Protein AF-A0A7J9J5J1-F1 (afdb_monomer)

Nearest PDB structures (foldseek):
  5h11-assembly1_A  TM=6.895E-01  e=9.753E-04  Danio rerio
  8wqf-assembly1_A  TM=3.394E-01  e=2.611E+00  Homo sapiens
  2cj7-assembly1_A  TM=2.812E-01  e=3.461E+00  Nicotiana tabacum
  2cj5-assembly1_A  TM=3.131E-01  e=4.587E+00  Nicotiana tabacum

Organism: NCBI:txid34283

Solvent-accessible surface area (backbone atoms only — not comparable to full-atom values): 13023 Å² total; per-residue (Å²): 102,70,69,62,58,66,66,35,62,88,76,65,41,64,66,54,59,52,48,52,42,41,59,34,39,44,97,55,71,88,70,61,46,56,69,54,30,44,52,22,47,54,53,50,44,50,53,51,45,56,50,50,48,55,49,46,58,51,37,63,74,73,42,98,60,34,43,67,45,29,23,56,44,51,51,46,44,47,69,48,58,46,41,60,46,46,61,69,72,61,60,80,73,51,84,92,66,54,57,56,69,95,75,41,29,52,53,42,53,56,49,39,49,49,44,52,50,56,54,49,54,52,40,38,54,50,42,54,74,69,52,28,48,90,51,62,51,62,61,53,56,49,58,78,42,43,82,56,59,76,50,36,67,61,50,53,53,50,27,54,51,51,54,49,53,54,50,53,51,50,54,52,53,52,56,53,62,74,65,60,75,82,85,74,92,77,95,78,82,87,75,84,80,74,78,74,75,85,72,81,52,66,66,60,54,51,52,54,51,53,54,50,54,53,50,49,55,50,49,53,63,73,65,61,128

Radius of gyration: 25.16 Å; Cα contacts (8 Å, |Δi|>4): 160; chains: 1; bounding box: 75×27×73 Å

InterPro domains:
  IPR009976 Exocyst complex component Sec10-like [PTHR12100] (1-224)
  IPR048627 Exocyst complex component Sec10-like, alpha-helical bundle [PF07393] (1-223)

Secondary structure (DSSP, 8-state):
-HHHHHT-HHHH-HHHHHHHHHHHH-S-GGG--HHHHHHHHHHHHHHHHHHHHHHHHHHHHH-SSHHHHHHHHHHHIIIIIIHHHHHHHSPPPPSSSPPPGGGTHHHHHHHHHHHHHHHHHHHHHHHHHH--TT--HHHHHHHHHHHHHTTHHHHHHHHHHHHHHHHHHHHHHHHHHHTSPPP------------------HHHHHHHHHHHHHHHHHHHHHH--

Structure (mmCIF, N/CA/C/O backbone):
data_AF-A0A7J9J5J1-F1
#
_entry.id   AF-A0A7J9J5J1-F1
#
loop_
_atom_site.group_PDB
_atom_site.id
_atom_site.type_symbol
_atom_site.label_atom_id
_atom_site.label_alt_id
_atom_site.label_comp_id
_atom_site.label_asym_id
_atom_site.label_entity_id
_atom_site.label_seq_id
_atom_site.pdbx_PDB_ins_code
_atom_site.Cartn_x
_atom_site.Cartn_y
_atom_site.Cartn_z
_atom_site.occupancy
_atom_site.B_iso_or_equiv
_atom_site.auth_seq_id
_atom_site.auth_comp_id
_atom_site.auth_asym_id
_atom_site.auth_atom_id
_atom_site.pdbx_PDB_model_num
ATOM 1 N N . MET A 1 1 ? 23.196 5.213 -18.302 1.00 81.38 1 MET A N 1
ATOM 2 C CA . MET A 1 1 ? 22.207 4.407 -17.552 1.00 81.38 1 MET A CA 1
ATOM 3 C C . MET A 1 1 ? 21.253 5.302 -16.764 1.00 81.38 1 MET A C 1
ATOM 5 O O . MET A 1 1 ? 20.103 5.401 -17.161 1.00 81.38 1 MET A O 1
ATOM 9 N N . GLN A 1 2 ? 21.716 6.064 -15.763 1.00 83.81 2 GLN A N 1
ATOM 10 C CA . GLN A 1 2 ? 20.850 6.966 -14.974 1.00 83.81 2 GLN A CA 1
ATOM 11 C C . GLN A 1 2 ? 20.078 8.007 -15.808 1.00 83.81 2 GLN A C 1
ATOM 13 O O . GLN A 1 2 ? 18.886 8.194 -15.592 1.00 83.81 2 GLN A O 1
ATOM 18 N N . HIS A 1 3 ? 20.710 8.626 -16.814 1.00 89.00 3 HIS A N 1
ATOM 19 C CA . HIS A 1 3 ? 20.032 9.577 -17.713 1.00 89.00 3 HIS A CA 1
ATOM 20 C C . HIS A 1 3 ? 18.858 8.946 -18.488 1.00 89.00 3 HIS A C 1
ATOM 22 O O . HIS A 1 3 ? 17.841 9.591 -18.727 1.00 89.00 3 HIS A O 1
ATOM 28 N N . TYR A 1 4 ? 18.966 7.668 -18.868 1.00 90.62 4 TYR A N 1
ATOM 29 C CA . TYR A 1 4 ? 17.877 6.967 -19.556 1.00 90.62 4 TYR A CA 1
ATOM 30 C C . TYR A 1 4 ? 16.644 6.851 -18.654 1.00 90.62 4 TYR A C 1
ATOM 32 O O . TYR A 1 4 ? 15.548 7.241 -19.052 1.00 90.62 4 TYR A O 1
ATOM 40 N N . VAL A 1 5 ? 16.847 6.388 -17.417 1.00 89.62 5 VAL A N 1
ATOM 41 C CA . VAL A 1 5 ? 15.777 6.261 -16.420 1.00 89.62 5 VAL A CA 1
ATOM 42 C C . VAL A 1 5 ? 15.202 7.636 -16.073 1.00 89.62 5 VAL A C 1
ATOM 44 O O . VAL A 1 5 ? 13.991 7.809 -16.039 1.00 89.62 5 VAL A O 1
ATOM 47 N N . ALA A 1 6 ? 16.057 8.647 -15.902 1.00 86.81 6 ALA A N 1
ATOM 48 C CA . ALA A 1 6 ? 15.632 9.998 -15.545 1.00 86.81 6 ALA A CA 1
ATOM 49 C C . ALA A 1 6 ? 14.768 10.695 -16.597 1.00 86.81 6 ALA A C 1
ATOM 51 O O . ALA A 1 6 ? 14.039 11.613 -16.248 1.00 86.81 6 ALA A O 1
ATOM 52 N N . THR A 1 7 ? 14.842 10.259 -17.855 1.00 89.44 7 THR A N 1
ATOM 53 C CA . THR A 1 7 ? 14.068 10.829 -18.966 1.00 89.44 7 THR A CA 1
ATOM 54 C C . THR A 1 7 ? 12.755 10.096 -19.232 1.00 89.44 7 THR A C 1
ATOM 56 O O . THR A 1 7 ? 12.044 10.459 -20.168 1.00 89.44 7 THR A O 1
ATOM 59 N N . ARG A 1 8 ? 12.416 9.053 -18.458 1.00 90.38 8 ARG A N 1
ATOM 60 C CA . ARG A 1 8 ? 11.156 8.330 -18.669 1.00 90.38 8 ARG A CA 1
ATOM 61 C C . ARG A 1 8 ? 9.965 9.217 -18.271 1.00 90.38 8 ARG A C 1
ATOM 63 O O . ARG A 1 8 ? 9.990 9.786 -17.178 1.00 90.38 8 ARG A O 1
ATOM 70 N N . PRO A 1 9 ? 8.895 9.280 -19.090 1.00 85.31 9 PRO A N 1
ATOM 71 C CA . PRO A 1 9 ? 7.722 10.111 -18.803 1.00 85.31 9 PRO A CA 1
ATOM 72 C C . PRO A 1 9 ? 7.111 9.865 -17.420 1.00 85.31 9 PRO A C 1
ATOM 74 O O . PRO A 1 9 ? 6.732 10.817 -16.749 1.00 85.31 9 PRO A O 1
ATOM 77 N N . MET A 1 10 ? 7.125 8.613 -16.944 1.00 87.00 10 MET A N 1
ATOM 78 C CA . MET A 1 10 ? 6.577 8.216 -15.639 1.00 87.00 10 MET A CA 1
ATOM 79 C C . MET A 1 10 ? 7.225 8.898 -14.416 1.00 87.00 10 MET A C 1
ATOM 81 O O . MET A 1 10 ? 6.694 8.765 -13.319 1.00 87.00 10 MET A O 1
ATOM 85 N N . PHE A 1 11 ? 8.360 9.590 -14.584 1.00 87.25 11 PHE A N 1
ATOM 86 C CA . PHE A 1 11 ? 9.051 10.318 -13.508 1.00 87.25 11 PHE A CA 1
ATOM 87 C C . PHE A 1 11 ? 9.102 11.836 -13.702 1.00 87.25 11 PHE A C 1
ATOM 89 O O . PHE A 1 11 ? 9.486 12.545 -12.776 1.00 87.25 11 PHE A O 1
ATOM 96 N N . ILE A 1 12 ? 8.806 12.335 -14.903 1.00 84.56 12 ILE A N 1
ATOM 97 C CA . ILE A 1 12 ? 8.897 13.770 -15.222 1.00 84.56 12 ILE A CA 1
ATOM 98 C C . ILE A 1 12 ? 7.509 14.397 -15.256 1.00 84.56 12 ILE A C 1
ATOM 100 O O . ILE A 1 12 ? 7.338 15.558 -14.889 1.00 84.56 12 ILE A O 1
ATOM 104 N N . ASP A 1 13 ? 6.527 13.639 -15.729 1.00 85.12 13 ASP A N 1
ATOM 105 C CA . ASP A 1 13 ? 5.203 14.162 -15.983 1.00 85.12 13 ASP A CA 1
ATOM 106 C C . ASP A 1 13 ? 4.380 14.224 -14.690 1.00 85.12 13 ASP A C 1
ATOM 108 O O . ASP A 1 13 ? 3.950 13.211 -14.134 1.00 85.12 13 ASP A O 1
ATOM 112 N N . VAL A 1 14 ? 4.150 15.445 -14.212 1.00 83.19 14 VAL A N 1
ATOM 113 C CA . VAL A 1 14 ? 3.323 15.717 -13.030 1.00 83.19 14 VAL A CA 1
ATOM 114 C C . VAL A 1 14 ? 1.881 15.241 -13.246 1.00 83.19 14 VAL A C 1
ATOM 116 O O . VAL A 1 14 ? 1.207 14.868 -12.283 1.00 83.19 14 VAL A O 1
ATOM 119 N N . GLU A 1 15 ? 1.401 15.190 -14.492 1.00 87.75 15 GLU A N 1
ATOM 120 C CA . GLU A 1 15 ? 0.071 14.671 -14.811 1.00 87.75 15 GLU A CA 1
ATOM 121 C C . GLU A 1 15 ? -0.043 13.174 -14.522 1.00 87.75 15 GLU A C 1
ATOM 123 O O . GLU A 1 15 ? -1.112 12.723 -14.103 1.00 87.75 15 GLU A O 1
ATOM 128 N N . VAL A 1 16 ? 1.051 12.413 -14.645 1.00 87.06 16 VAL A N 1
ATOM 129 C CA . VAL A 1 16 ? 1.088 10.996 -14.252 1.00 87.06 16 VAL A CA 1
ATOM 130 C C . VAL A 1 16 ? 0.871 10.875 -12.747 1.00 87.06 16 VAL A C 1
ATOM 132 O O . VAL A 1 16 ? -0.047 10.181 -12.317 1.00 87.06 16 VAL A O 1
ATOM 135 N N . MET A 1 17 ? 1.618 11.630 -11.936 1.00 86.44 17 MET A N 1
ATOM 136 C CA . MET A 1 17 ? 1.461 11.596 -10.475 1.00 86.44 17 MET A CA 1
ATOM 137 C C . MET A 1 17 ? 0.066 12.071 -10.037 1.00 86.44 17 MET A C 1
ATOM 139 O O . MET A 1 17 ? -0.525 11.534 -9.099 1.00 86.44 17 MET A O 1
ATOM 143 N N . ASN A 1 18 ? -0.503 13.074 -10.709 1.00 88.00 18 ASN A N 1
ATOM 144 C CA . ASN A 1 18 ? -1.869 13.525 -10.437 1.00 88.00 18 ASN A CA 1
ATOM 145 C C . ASN A 1 18 ? -2.913 12.470 -10.825 1.00 88.00 18 ASN A C 1
ATOM 147 O O . ASN A 1 18 ? -3.889 12.279 -10.098 1.00 88.00 18 ASN A O 1
ATOM 151 N N . SER A 1 19 ? -2.690 11.760 -11.931 1.00 90.69 19 SER A N 1
ATOM 152 C CA . SER A 1 19 ? -3.547 10.660 -12.379 1.00 90.69 19 SER A CA 1
ATOM 153 C C . SER A 1 19 ? -3.515 9.491 -11.398 1.00 90.69 19 SER A C 1
ATOM 155 O O . SER A 1 19 ? -4.576 8.964 -11.064 1.00 90.69 19 SER A O 1
ATOM 157 N N . ASP A 1 20 ? -2.339 9.151 -10.864 1.00 92.06 20 ASP A N 1
ATOM 158 C CA . ASP A 1 20 ? -2.175 8.129 -9.825 1.00 92.06 20 ASP A CA 1
ATOM 159 C C . ASP A 1 20 ? -2.993 8.483 -8.578 1.00 92.06 20 ASP A C 1
ATOM 161 O O . ASP A 1 20 ? -3.780 7.677 -8.075 1.00 92.06 20 ASP A O 1
ATOM 165 N N . ASN A 1 21 ? -2.871 9.733 -8.124 1.00 90.56 21 ASN A N 1
ATOM 166 C CA . ASN A 1 21 ? -3.619 10.237 -6.976 1.00 90.56 21 ASN A CA 1
ATOM 167 C C . ASN A 1 21 ? -5.127 10.184 -7.211 1.00 90.56 21 ASN A C 1
ATOM 169 O O . ASN A 1 21 ? -5.861 9.665 -6.374 1.00 90.56 21 ASN A O 1
ATOM 173 N N . LYS A 1 22 ? -5.600 10.658 -8.366 1.00 90.94 22 LYS A N 1
ATOM 174 C CA . LYS A 1 22 ? -7.024 10.611 -8.713 1.00 90.94 22 LYS A CA 1
ATOM 175 C C . LYS A 1 22 ? -7.543 9.175 -8.807 1.00 90.94 22 LYS A C 1
ATOM 177 O O . LYS A 1 22 ? -8.668 8.899 -8.392 1.00 90.94 22 LYS A O 1
ATOM 182 N N . LEU A 1 23 ? -6.734 8.253 -9.324 1.00 92.56 23 LEU A N 1
ATOM 183 C CA . LEU A 1 23 ? -7.103 6.848 -9.457 1.00 92.56 23 LEU A CA 1
ATOM 184 C C . LEU A 1 23 ? -7.306 6.167 -8.096 1.00 92.56 23 LEU A C 1
ATOM 186 O O . LEU A 1 23 ? -8.224 5.360 -7.952 1.00 92.56 23 LEU A O 1
ATOM 190 N N . VAL A 1 24 ? -6.455 6.481 -7.118 1.00 92.31 24 VAL A N 1
ATOM 191 C CA . VAL A 1 24 ? -6.426 5.796 -5.817 1.00 92.31 24 VAL A CA 1
ATOM 192 C C . VAL A 1 24 ? -7.262 6.510 -4.758 1.00 92.31 24 VAL A C 1
ATOM 194 O O . VAL A 1 24 ? -7.988 5.856 -4.010 1.00 92.31 24 VAL A O 1
ATOM 197 N N . LEU A 1 25 ? -7.195 7.840 -4.708 1.00 89.06 25 LEU A N 1
ATOM 198 C CA . LEU A 1 25 ? -7.860 8.668 -3.697 1.00 89.06 25 LEU A CA 1
ATOM 199 C C . LEU A 1 25 ? -9.225 9.196 -4.167 1.00 89.06 25 LEU A C 1
ATOM 201 O O . LEU A 1 25 ? -10.053 9.575 -3.342 1.00 89.06 25 LEU A O 1
ATOM 205 N N . GLY A 1 26 ? -9.491 9.183 -5.478 1.00 84.31 26 GLY A N 1
ATOM 206 C CA . GLY A 1 26 ? -10.692 9.784 -6.062 1.00 84.31 26 GLY A CA 1
ATOM 207 C C . GLY A 1 26 ? -10.654 11.318 -6.075 1.00 84.31 26 GLY A C 1
ATOM 208 O O . GLY A 1 26 ? -9.645 11.938 -5.751 1.00 84.31 26 GLY A O 1
ATOM 209 N N . ASP A 1 27 ? -11.774 11.936 -6.460 1.00 72.19 27 ASP A N 1
ATOM 210 C CA . ASP A 1 27 ? -11.908 13.402 -6.551 1.00 72.19 27 ASP A CA 1
ATOM 211 C C . ASP A 1 27 ? -12.205 14.075 -5.189 1.00 72.19 27 ASP A C 1
ATOM 213 O O . ASP A 1 27 ? -12.097 15.292 -5.064 1.00 72.19 27 ASP A O 1
ATOM 217 N N . GLN A 1 28 ? -12.571 13.299 -4.158 1.00 61.38 28 GLN A N 1
ATOM 218 C CA . GLN A 1 28 ? -12.811 13.775 -2.789 1.00 61.38 28 GLN A CA 1
ATOM 219 C C . GLN A 1 28 ? -12.029 12.905 -1.795 1.00 61.38 28 GLN A C 1
ATOM 221 O O . GLN A 1 28 ? -12.511 11.868 -1.340 1.00 61.38 28 GLN A O 1
ATOM 226 N N . SER A 1 29 ? -10.816 13.338 -1.451 1.00 57.50 29 SER A N 1
ATOM 227 C CA . SER A 1 29 ? -9.865 12.621 -0.586 1.00 57.50 29 SER A CA 1
ATOM 228 C C . SER A 1 29 ? -10.405 12.264 0.810 1.00 57.50 29 SER A C 1
ATOM 230 O O . SER A 1 29 ? -9.916 11.329 1.438 1.00 57.50 29 SER A O 1
ATOM 232 N N . SER A 1 30 ? -11.447 12.944 1.291 1.00 56.34 30 SER A N 1
ATOM 233 C CA . SER A 1 30 ? -11.968 12.792 2.659 1.00 56.34 30 SER A CA 1
ATOM 234 C C . SER A 1 30 ? -12.902 11.591 2.893 1.00 56.34 30 SER A C 1
ATOM 236 O O . SER A 1 30 ? -13.425 11.455 3.997 1.00 56.34 30 SER A O 1
ATOM 238 N N . GLN A 1 31 ? -13.161 10.736 1.893 1.00 60.38 31 GLN A N 1
ATOM 239 C CA . GLN A 1 31 ? -14.154 9.641 1.985 1.00 60.38 31 GLN A CA 1
ATOM 240 C C . GLN A 1 31 ? -13.693 8.311 1.351 1.00 60.38 31 GLN A C 1
ATOM 242 O O . GLN A 1 31 ? -14.498 7.396 1.159 1.00 60.38 31 GLN A O 1
ATOM 247 N N . ALA A 1 32 ? -12.413 8.172 0.994 1.00 74.25 32 ALA A N 1
ATOM 248 C CA . ALA A 1 32 ? -11.934 6.963 0.329 1.00 74.25 32 ALA A CA 1
ATOM 249 C C . ALA A 1 32 ? -11.983 5.750 1.280 1.00 74.25 32 ALA A C 1
ATOM 251 O O . ALA A 1 32 ? -11.246 5.667 2.260 1.00 74.25 32 ALA A O 1
ATOM 252 N N . SER A 1 33 ? -12.875 4.795 0.994 1.00 88.31 33 SER A N 1
ATOM 253 C CA . SER A 1 33 ? -12.955 3.547 1.762 1.00 88.31 33 SER A CA 1
ATOM 254 C C . SER A 1 33 ? -11.737 2.645 1.494 1.00 88.31 33 SER A C 1
ATOM 256 O O . SER A 1 33 ? -11.240 2.632 0.361 1.00 88.31 33 SER A O 1
ATOM 258 N N . PRO A 1 34 ? -11.313 1.803 2.458 1.00 92.50 34 PRO A N 1
ATOM 259 C CA . PRO A 1 34 ? -10.190 0.880 2.260 1.00 92.50 34 PRO A CA 1
ATOM 260 C C . PRO A 1 34 ? -10.349 -0.024 1.027 1.00 92.50 34 PRO A C 1
ATOM 262 O O . PRO A 1 34 ? -9.393 -0.253 0.295 1.00 92.50 34 PRO A O 1
ATOM 265 N N . ASN A 1 35 ? -11.575 -0.472 0.725 1.00 93.31 35 ASN A N 1
ATOM 266 C CA . ASN A 1 35 ? -11.864 -1.298 -0.454 1.00 93.31 35 ASN A CA 1
ATOM 267 C C . ASN A 1 35 ? -11.694 -0.540 -1.779 1.00 93.31 35 ASN A C 1
ATOM 269 O O . ASN A 1 35 ? -11.246 -1.112 -2.775 1.00 93.31 35 ASN A O 1
ATOM 273 N N . TYR A 1 36 ? -12.078 0.740 -1.806 1.00 92.88 36 TYR A N 1
ATOM 274 C CA . TYR A 1 36 ? -11.887 1.591 -2.979 1.00 92.88 36 TYR A CA 1
ATOM 275 C C . TYR A 1 36 ? -10.394 1.796 -3.244 1.00 92.88 36 TYR A C 1
ATOM 277 O O . TYR A 1 36 ? -9.925 1.553 -4.357 1.00 92.88 36 TYR A O 1
ATOM 285 N N . VAL A 1 37 ? -9.644 2.134 -2.195 1.00 95.00 37 VAL A N 1
ATOM 286 C CA . VAL A 1 37 ? -8.191 2.330 -2.251 1.00 95.00 37 VAL A CA 1
ATOM 287 C C . VAL A 1 37 ? -7.475 1.048 -2.652 1.00 95.00 37 VAL A C 1
ATOM 289 O O . VAL A 1 37 ? -6.643 1.088 -3.551 1.00 95.00 37 VAL A O 1
ATOM 292 N N . ALA A 1 38 ? -7.846 -0.104 -2.087 1.00 96.81 38 ALA A N 1
ATOM 293 C CA . ALA A 1 38 ? -7.269 -1.396 -2.456 1.00 96.81 38 ALA A CA 1
ATOM 294 C C . ALA A 1 38 ? -7.402 -1.671 -3.962 1.00 96.81 38 ALA A C 1
ATOM 296 O O . ALA A 1 38 ? -6.451 -2.118 -4.609 1.00 96.81 38 ALA A O 1
ATOM 297 N N . ARG A 1 39 ? -8.571 -1.372 -4.546 1.00 96.69 39 ARG A N 1
ATOM 298 C CA . ARG A 1 39 ? -8.809 -1.512 -5.989 1.00 96.69 39 ARG A CA 1
ATOM 299 C C . ARG A 1 39 ? -7.995 -0.503 -6.799 1.00 96.69 39 ARG A C 1
ATOM 301 O O . ARG A 1 39 ? -7.435 -0.882 -7.827 1.00 96.69 39 ARG A O 1
ATOM 308 N N . GLY A 1 40 ? -7.942 0.749 -6.349 1.00 96.44 40 GLY A N 1
ATOM 309 C CA . GLY A 1 40 ? -7.145 1.805 -6.970 1.00 96.44 40 GLY A CA 1
ATOM 310 C C . GLY A 1 40 ? -5.664 1.434 -7.022 1.00 96.44 40 GLY A C 1
ATOM 311 O O . GLY A 1 40 ? -5.085 1.412 -8.106 1.00 96.44 40 GLY A O 1
ATOM 312 N N . LEU A 1 41 ? -5.087 1.051 -5.878 1.00 97.94 41 LEU A N 1
ATOM 313 C CA . LEU A 1 41 ? -3.701 0.590 -5.756 1.00 97.94 41 LEU A CA 1
ATOM 314 C C . LEU A 1 41 ? -3.436 -0.625 -6.638 1.00 97.94 41 LEU A C 1
ATOM 316 O O . LEU A 1 41 ? -2.481 -0.617 -7.401 1.00 97.94 41 LEU A O 1
ATOM 320 N N . SER A 1 42 ? -4.316 -1.632 -6.620 1.00 98.12 42 SER A N 1
ATOM 321 C CA . SER A 1 42 ? -4.155 -2.821 -7.473 1.00 98.12 42 SER A CA 1
ATOM 322 C C . SER A 1 42 ? -4.093 -2.453 -8.960 1.00 98.12 42 SER A C 1
ATOM 324 O O . SER A 1 42 ? -3.301 -3.013 -9.717 1.00 98.12 42 SER A O 1
ATOM 326 N N . LYS A 1 43 ? -4.924 -1.498 -9.401 1.00 97.88 43 LYS A N 1
ATOM 327 C CA . LYS A 1 43 ? -4.928 -1.036 -10.793 1.00 97.88 43 LYS A CA 1
ATOM 328 C C . LYS A 1 43 ? -3.671 -0.230 -11.127 1.00 97.88 43 LYS A C 1
ATOM 330 O O . LYS A 1 43 ? -3.079 -0.474 -12.176 1.00 97.88 43 LYS A O 1
ATOM 335 N N . LEU A 1 44 ? -3.266 0.685 -10.249 1.00 97.12 44 LEU A N 1
ATOM 336 C CA . LEU A 1 44 ? -2.055 1.482 -10.422 1.00 97.12 44 LEU A CA 1
ATOM 337 C C . LEU A 1 44 ? -0.803 0.602 -10.461 1.00 97.12 44 LEU A C 1
ATOM 339 O O . LEU A 1 44 ? 0.016 0.720 -11.363 1.00 97.12 44 LEU A O 1
ATOM 343 N N . TYR A 1 45 ? -0.660 -0.307 -9.503 1.00 98.31 45 TYR A N 1
ATOM 344 C CA . TYR A 1 45 ? 0.504 -1.180 -9.394 1.00 98.31 45 TYR A CA 1
ATOM 345 C C . TYR A 1 45 ? 0.608 -2.128 -10.581 1.00 98.31 45 TYR A C 1
ATOM 347 O O . TYR A 1 45 ? 1.696 -2.309 -11.118 1.00 98.31 45 TYR A O 1
ATOM 355 N N . LYS A 1 46 ? -0.523 -2.615 -11.101 1.00 98.00 46 LYS A N 1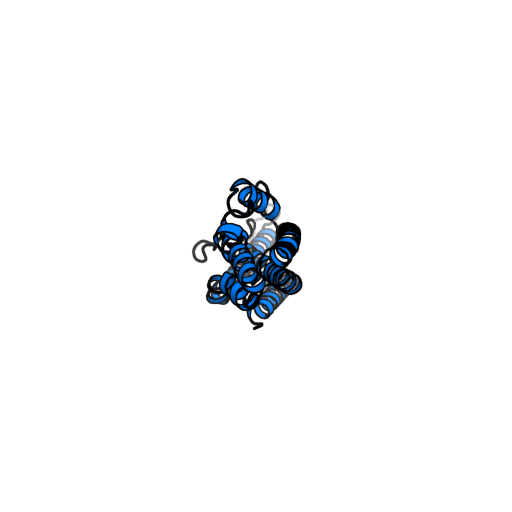
ATOM 356 C CA . LYS A 1 46 ? -0.538 -3.332 -12.377 1.00 98.00 46 LYS A CA 1
ATOM 357 C C . LYS A 1 46 ? -0.025 -2.472 -13.538 1.00 98.00 46 LYS A C 1
ATOM 359 O O . LYS A 1 46 ? 0.780 -2.950 -14.332 1.00 98.00 46 LYS A O 1
ATOM 364 N N . GLU A 1 47 ? -0.463 -1.218 -13.642 1.00 96.94 47 GLU A N 1
ATOM 365 C CA . GLU A 1 47 ? 0.007 -0.292 -14.682 1.00 96.94 47 GLU A CA 1
ATOM 366 C C . GLU A 1 47 ? 1.513 -0.005 -14.561 1.00 96.94 47 GLU A C 1
ATOM 368 O O . GLU A 1 47 ? 2.230 -0.015 -15.566 1.00 96.94 47 GLU A O 1
ATOM 373 N N . ILE A 1 48 ? 2.005 0.202 -13.336 1.00 96.62 48 ILE A N 1
ATOM 374 C CA . ILE A 1 48 ? 3.432 0.349 -13.038 1.00 96.62 48 ILE A CA 1
ATOM 375 C C . ILE A 1 48 ? 4.188 -0.888 -13.524 1.00 96.62 48 ILE A C 1
ATOM 377 O O . ILE A 1 48 ? 5.106 -0.753 -14.332 1.00 96.62 48 ILE A O 1
ATOM 381 N N . THR A 1 49 ? 3.775 -2.086 -13.108 1.00 98.00 49 THR A N 1
ATOM 382 C CA . 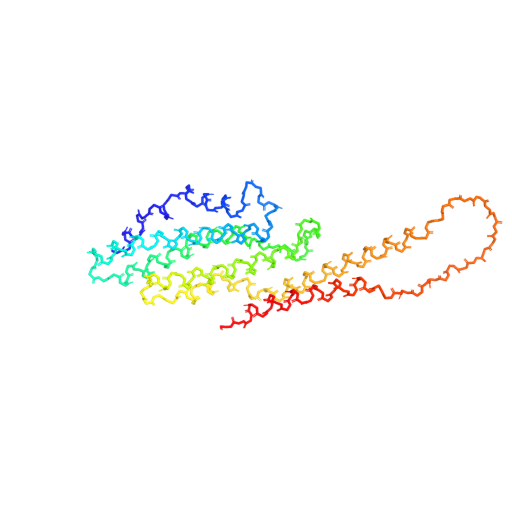THR A 1 49 ? 4.405 -3.353 -13.504 1.00 98.00 49 THR A CA 1
ATOM 383 C C . THR A 1 49 ? 4.405 -3.540 -15.022 1.00 98.00 49 THR A C 1
ATOM 385 O O . THR A 1 49 ? 5.424 -3.915 -15.602 1.00 98.00 49 THR A O 1
ATOM 388 N N . ASP A 1 50 ? 3.294 -3.242 -15.699 1.00 97.44 50 ASP A N 1
ATOM 389 C CA . ASP A 1 50 ? 3.196 -3.336 -17.159 1.00 97.44 50 ASP A CA 1
ATOM 390 C C . ASP A 1 50 ? 4.134 -2.344 -17.861 1.00 97.44 50 ASP A C 1
ATOM 392 O O . ASP A 1 50 ? 4.725 -2.663 -18.897 1.00 97.44 50 ASP A O 1
ATOM 396 N N . THR A 1 51 ? 4.306 -1.152 -17.292 1.00 95.88 51 THR A N 1
ATOM 397 C CA . THR A 1 51 ? 5.229 -0.137 -17.806 1.00 95.88 51 THR A CA 1
ATOM 398 C C . THR A 1 51 ? 6.683 -0.561 -17.595 1.00 95.88 51 THR A C 1
ATOM 400 O O . THR A 1 51 ? 7.465 -0.542 -18.546 1.00 95.88 51 THR A O 1
ATOM 403 N N . VAL A 1 52 ? 7.036 -1.035 -16.396 1.00 96.94 52 VAL A N 1
ATOM 404 C CA . VAL A 1 52 ? 8.374 -1.567 -16.090 1.00 96.94 52 VAL A CA 1
ATOM 405 C C . VAL A 1 52 ? 8.705 -2.752 -16.995 1.00 96.94 52 VAL A C 1
ATOM 407 O O . VAL A 1 52 ? 9.817 -2.826 -17.502 1.00 96.94 52 VAL A O 1
ATOM 410 N N . ARG A 1 53 ? 7.744 -3.632 -17.301 1.00 97.50 53 ARG A N 1
ATOM 411 C CA . ARG A 1 53 ? 7.949 -4.758 -18.229 1.00 97.50 53 ARG A CA 1
ATOM 412 C C . ARG A 1 53 ? 8.294 -4.302 -19.652 1.00 97.50 53 ARG A C 1
ATOM 414 O O . ARG A 1 53 ? 9.145 -4.908 -20.301 1.00 97.50 53 ARG A O 1
ATOM 421 N N . LYS A 1 54 ? 7.657 -3.236 -20.150 1.00 96.19 54 LYS A N 1
ATOM 422 C CA . LYS A 1 54 ? 7.981 -2.651 -21.467 1.00 96.19 54 LYS A CA 1
ATOM 423 C C . LYS A 1 54 ? 9.378 -2.029 -21.477 1.00 96.19 54 LYS A C 1
ATOM 425 O O . LYS A 1 54 ? 10.134 -2.222 -22.430 1.00 96.19 54 LYS A O 1
ATOM 430 N N . GLU A 1 55 ? 9.727 -1.314 -20.411 1.00 96.12 55 GLU A N 1
ATOM 431 C CA . GLU A 1 55 ? 11.064 -0.743 -20.240 1.00 96.12 55 GLU A CA 1
ATOM 432 C C . GLU A 1 55 ? 12.126 -1.840 -20.125 1.00 96.12 55 GLU A C 1
ATOM 434 O O . GLU A 1 55 ? 13.156 -1.746 -20.784 1.00 96.12 55 GLU A O 1
ATOM 439 N N . ALA A 1 56 ? 11.846 -2.927 -19.402 1.00 96.00 56 ALA A N 1
ATOM 440 C CA . ALA A 1 56 ? 12.735 -4.077 -19.270 1.00 96.00 56 ALA A CA 1
ATOM 441 C C . ALA A 1 56 ? 13.089 -4.683 -20.633 1.00 96.00 56 ALA A C 1
ATOM 443 O O . ALA A 1 56 ? 14.263 -4.901 -20.918 1.00 96.00 56 ALA A O 1
ATOM 444 N N . ALA A 1 57 ? 12.107 -4.876 -21.522 1.00 95.44 57 ALA A N 1
ATOM 445 C CA . ALA A 1 57 ? 12.364 -5.376 -22.875 1.00 95.44 57 ALA A CA 1
ATOM 446 C C . ALA A 1 57 ? 13.332 -4.471 -23.661 1.00 95.44 57 ALA A C 1
ATOM 448 O O . ALA A 1 57 ? 14.225 -4.961 -24.352 1.00 95.44 57 ALA A O 1
ATOM 449 N N . THR A 1 58 ? 13.193 -3.150 -23.516 1.00 95.38 58 THR A N 1
ATOM 450 C CA . THR A 1 58 ? 14.095 -2.173 -24.146 1.00 95.38 58 THR A CA 1
ATOM 451 C C . THR A 1 58 ? 15.477 -2.201 -23.499 1.00 95.38 58 THR A C 1
ATOM 453 O O . THR A 1 58 ? 16.493 -2.208 -24.193 1.00 95.38 58 THR A O 1
ATOM 456 N N . ILE A 1 59 ? 15.529 -2.258 -22.169 1.00 96.25 59 ILE A N 1
ATOM 457 C CA . ILE A 1 59 ? 16.771 -2.261 -21.400 1.00 96.25 59 ILE A CA 1
ATOM 458 C C . ILE A 1 59 ? 17.623 -3.481 -21.758 1.00 96.25 59 ILE A C 1
ATOM 460 O O . ILE A 1 59 ? 18.802 -3.330 -22.077 1.00 96.25 59 ILE A O 1
ATOM 464 N N . MET A 1 60 ? 17.008 -4.664 -21.790 1.00 94.56 60 MET A N 1
ATOM 465 C CA . MET A 1 60 ? 17.661 -5.924 -22.154 1.00 94.56 60 MET A CA 1
ATOM 466 C C . MET A 1 60 ? 18.218 -5.916 -23.582 1.00 94.56 60 MET A C 1
ATOM 468 O O . MET A 1 60 ? 19.228 -6.559 -23.846 1.00 94.56 60 MET A O 1
ATOM 472 N N . ALA A 1 61 ? 17.571 -5.199 -24.505 1.00 96.25 61 ALA A N 1
ATOM 473 C CA . ALA A 1 61 ? 17.991 -5.142 -25.902 1.00 96.25 61 ALA A CA 1
ATOM 474 C C . ALA A 1 61 ? 19.100 -4.109 -26.173 1.00 96.25 61 ALA A C 1
ATOM 476 O O . ALA A 1 61 ? 19.849 -4.259 -27.137 1.00 96.25 61 ALA A O 1
ATOM 477 N N . VAL A 1 62 ? 19.182 -3.042 -25.370 1.00 96.00 62 VAL A N 1
ATOM 478 C CA . VAL A 1 62 ? 19.980 -1.846 -25.702 1.00 96.00 62 VAL A CA 1
ATOM 479 C C . VAL A 1 62 ? 21.186 -1.651 -24.781 1.00 96.00 62 VAL A C 1
ATOM 481 O O . VAL A 1 62 ? 22.156 -1.007 -25.184 1.00 96.00 62 VAL A O 1
ATOM 484 N N . PHE A 1 63 ? 21.167 -2.186 -23.558 1.00 95.94 63 PHE A N 1
ATOM 485 C CA . PHE A 1 63 ? 22.232 -1.945 -22.582 1.00 95.94 63 PHE A CA 1
ATOM 486 C C . PHE A 1 63 ? 23.147 -3.162 -22.392 1.00 95.94 63 PHE A C 1
ATOM 488 O O . PHE A 1 63 ? 22.661 -4.285 -22.300 1.00 95.94 63 PHE A O 1
ATOM 495 N N . PRO A 1 64 ? 24.471 -2.950 -22.256 1.00 94.50 64 PRO A N 1
ATOM 496 C CA . PRO A 1 64 ? 25.427 -4.029 -21.994 1.00 94.50 64 PRO A CA 1
ATOM 497 C C . PRO A 1 64 ? 25.311 -4.605 -20.572 1.00 94.50 64 PRO A C 1
ATOM 499 O O . PRO A 1 64 ? 25.625 -5.773 -20.367 1.00 94.50 64 PRO A O 1
ATOM 502 N N . SER A 1 65 ? 24.832 -3.802 -19.613 1.00 94.50 65 SER A N 1
ATOM 503 C CA . SER A 1 65 ? 24.593 -4.193 -18.216 1.00 94.50 65 SER A CA 1
ATOM 504 C C . SER A 1 65 ? 23.130 -3.926 -17.839 1.00 94.50 65 SER A C 1
ATOM 506 O O . SER A 1 65 ? 22.836 -2.929 -17.180 1.00 94.50 65 SER A O 1
ATOM 508 N N . PRO A 1 66 ? 22.173 -4.750 -18.299 1.00 95.38 66 PRO A N 1
ATOM 509 C CA . PRO A 1 66 ? 20.751 -4.473 -18.107 1.00 95.38 66 PRO A CA 1
ATOM 510 C C . PRO A 1 66 ? 20.317 -4.534 -16.636 1.00 95.38 66 PRO A C 1
ATOM 512 O O . PRO A 1 66 ? 19.466 -3.743 -16.236 1.00 95.38 66 PRO A O 1
ATOM 515 N N . ASN A 1 67 ? 20.936 -5.395 -15.818 1.00 95.19 67 ASN A N 1
ATOM 516 C CA . ASN A 1 67 ? 20.622 -5.517 -14.390 1.00 95.19 67 ASN A CA 1
ATOM 517 C C . ASN A 1 67 ? 20.843 -4.202 -13.631 1.00 95.19 67 ASN A C 1
ATOM 519 O O . ASN A 1 67 ? 19.949 -3.776 -12.908 1.00 95.19 67 ASN A O 1
ATOM 523 N N . ASP A 1 68 ? 21.960 -3.506 -13.868 1.00 95.56 68 ASP A N 1
ATOM 524 C CA . ASP A 1 68 ? 22.250 -2.213 -13.229 1.00 95.56 68 ASP A CA 1
ATOM 525 C C . ASP A 1 68 ? 21.179 -1.165 -13.563 1.00 95.56 68 ASP A C 1
ATOM 527 O O . ASP A 1 68 ? 20.752 -0.379 -12.716 1.00 95.56 68 ASP A O 1
ATOM 531 N N . VAL A 1 69 ? 20.718 -1.152 -14.818 1.00 96.31 69 VAL A N 1
ATOM 532 C CA . VAL A 1 69 ? 19.678 -0.220 -15.270 1.00 96.31 69 VAL A CA 1
ATOM 533 C C . VAL A 1 69 ? 18.322 -0.581 -14.667 1.00 96.31 69 VAL A C 1
ATOM 535 O O . VAL A 1 69 ? 17.586 0.326 -14.274 1.00 96.31 69 VAL A O 1
ATOM 538 N N . MET A 1 70 ? 18.002 -1.875 -14.564 1.00 97.31 70 MET A N 1
ATOM 539 C CA . MET A 1 70 ? 16.776 -2.352 -13.922 1.00 97.31 70 MET A CA 1
ATOM 540 C C . MET A 1 70 ? 16.741 -2.005 -12.434 1.00 97.31 70 MET A C 1
ATOM 542 O O . MET A 1 70 ? 15.717 -1.497 -11.980 1.00 97.31 70 MET A O 1
ATOM 546 N N . SER A 1 71 ? 17.849 -2.171 -11.702 1.00 97.12 71 SER A N 1
ATOM 547 C CA . SER A 1 71 ? 17.946 -1.753 -10.297 1.00 97.12 71 SER A CA 1
ATOM 548 C C . SER A 1 71 ? 17.622 -0.266 -10.140 1.00 97.12 71 SER A C 1
ATOM 550 O O . SER A 1 71 ? 16.773 0.102 -9.334 1.00 97.12 71 SER A O 1
ATOM 552 N N . ILE A 1 72 ? 18.219 0.596 -10.974 1.00 96.31 72 ILE A N 1
ATOM 553 C CA . ILE A 1 72 ? 17.969 2.049 -10.940 1.00 96.31 72 ILE A CA 1
ATOM 554 C C . ILE A 1 72 ? 16.509 2.375 -11.295 1.00 96.31 72 ILE A C 1
ATOM 556 O O . ILE A 1 72 ? 15.910 3.266 -10.692 1.00 96.31 72 ILE A O 1
ATOM 560 N N . LEU A 1 73 ? 15.930 1.686 -12.285 1.00 96.81 73 LEU A N 1
ATOM 561 C CA . LEU A 1 73 ? 14.540 1.891 -12.694 1.00 96.81 73 LEU A CA 1
ATOM 562 C C . LEU A 1 73 ? 13.571 1.538 -11.562 1.00 96.81 73 LEU A C 1
ATOM 564 O O . LEU A 1 73 ? 12.731 2.362 -11.206 1.00 96.81 73 LEU A O 1
ATOM 568 N N . VAL A 1 74 ? 13.696 0.335 -11.000 1.00 97.62 74 VAL A N 1
ATOM 569 C CA . VAL A 1 74 ? 12.799 -0.175 -9.954 1.00 97.62 74 VAL A CA 1
ATOM 570 C C . VAL A 1 74 ? 12.951 0.625 -8.663 1.00 97.62 74 VAL A C 1
ATOM 572 O O . VAL A 1 74 ? 11.941 1.010 -8.076 1.00 97.62 74 VAL A O 1
ATOM 575 N N . GLN A 1 75 ? 14.185 0.962 -8.273 1.00 96.94 75 GLN A N 1
ATOM 576 C CA . GLN A 1 75 ? 14.442 1.829 -7.123 1.00 96.94 75 GLN A CA 1
ATOM 577 C C . GLN A 1 75 ? 13.689 3.154 -7.271 1.00 96.94 75 GLN A C 1
ATOM 579 O O . GLN A 1 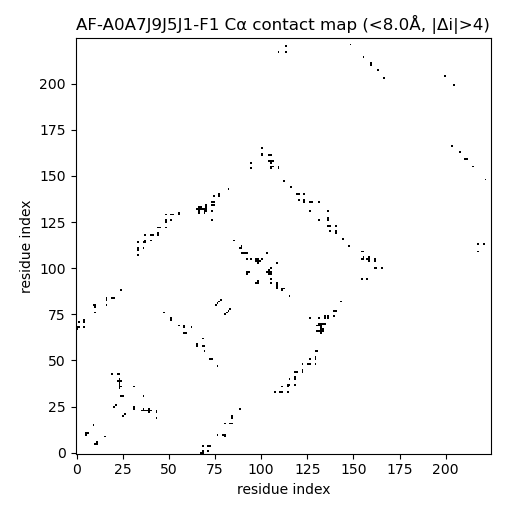75 ? 12.956 3.561 -6.376 1.00 96.94 75 GLN A O 1
ATOM 584 N N . ARG A 1 76 ? 13.789 3.795 -8.440 1.00 95.81 76 ARG A N 1
ATOM 585 C CA . ARG A 1 76 ? 13.134 5.082 -8.686 1.00 95.81 76 ARG A CA 1
ATOM 586 C C . ARG A 1 76 ? 11.608 4.982 -8.733 1.00 95.81 76 ARG A C 1
ATOM 588 O O . ARG A 1 76 ? 10.930 5.910 -8.299 1.00 95.81 76 ARG A O 1
ATOM 595 N N . VAL A 1 77 ? 11.055 3.880 -9.247 1.00 96.50 77 VAL A N 1
ATOM 596 C CA . VAL A 1 77 ? 9.606 3.610 -9.185 1.00 96.50 77 VAL A CA 1
ATOM 597 C C . VAL A 1 77 ? 9.122 3.624 -7.739 1.00 96.50 77 VAL A C 1
ATOM 599 O O . VAL A 1 77 ? 8.141 4.310 -7.447 1.00 96.50 77 VAL A O 1
ATOM 602 N N . LEU A 1 78 ? 9.819 2.912 -6.852 1.00 97.31 78 LEU A N 1
ATOM 603 C CA . LEU A 1 78 ? 9.459 2.846 -5.440 1.00 97.31 78 LEU A CA 1
ATOM 604 C C . LEU A 1 78 ? 9.665 4.197 -4.748 1.00 97.31 78 LEU A C 1
ATOM 606 O O . LEU A 1 78 ? 8.715 4.740 -4.197 1.00 97.31 78 LEU A O 1
ATOM 610 N N . GLU A 1 79 ? 10.854 4.788 -4.862 1.00 95.31 79 GLU A N 1
ATOM 611 C CA . GLU A 1 79 ? 11.225 6.011 -4.137 1.00 95.31 79 GLU A CA 1
ATOM 612 C C . GLU A 1 79 ? 10.498 7.277 -4.606 1.00 95.31 79 GLU A C 1
ATOM 614 O O . GLU A 1 79 ? 10.398 8.236 -3.844 1.00 95.31 79 GLU A O 1
ATOM 619 N N . GLN A 1 80 ? 10.022 7.323 -5.854 1.00 92.94 80 GLN A N 1
ATOM 620 C CA . GLN A 1 80 ? 9.360 8.516 -6.394 1.00 92.94 80 GLN A CA 1
ATOM 621 C C . GLN A 1 80 ? 7.862 8.308 -6.570 1.00 92.94 80 GLN A C 1
ATOM 623 O O . GLN A 1 80 ? 7.063 9.017 -5.961 1.00 92.94 80 GLN A O 1
ATOM 628 N N . ARG A 1 81 ? 7.466 7.358 -7.422 1.00 93.12 81 ARG A N 1
ATOM 629 C CA . ARG A 1 81 ? 6.061 7.219 -7.826 1.00 93.12 81 ARG A CA 1
ATOM 630 C C . ARG A 1 81 ? 5.225 6.603 -6.706 1.00 93.12 81 ARG A C 1
ATOM 632 O O . ARG A 1 81 ? 4.162 7.129 -6.389 1.00 93.12 81 ARG A O 1
ATOM 639 N N . VAL A 1 82 ? 5.721 5.530 -6.085 1.00 96.62 82 VAL A N 1
ATOM 640 C CA . VAL A 1 82 ? 5.022 4.868 -4.974 1.00 96.62 82 VAL A CA 1
ATOM 641 C C . VAL A 1 82 ? 5.070 5.728 -3.714 1.00 96.62 82 VAL A C 1
ATOM 643 O O . VAL A 1 82 ? 4.008 6.031 -3.175 1.00 96.62 82 VAL A O 1
ATOM 646 N N . THR A 1 83 ? 6.248 6.205 -3.295 1.00 95.38 83 THR A N 1
ATOM 647 C CA . THR A 1 83 ? 6.376 7.085 -2.118 1.00 95.38 83 THR A CA 1
ATOM 648 C C . THR A 1 83 ? 5.467 8.307 -2.207 1.00 95.38 83 THR A C 1
ATOM 650 O O . THR A 1 83 ? 4.702 8.560 -1.285 1.00 95.38 83 THR A O 1
ATOM 653 N N . SER A 1 84 ? 5.446 9.018 -3.342 1.00 93.44 84 SER A N 1
ATOM 654 C CA . SER A 1 84 ? 4.619 10.227 -3.469 1.00 93.44 84 SER A CA 1
ATOM 655 C C . SER A 1 84 ? 3.118 9.964 -3.318 1.00 93.44 84 SER A C 1
ATOM 657 O O . SER A 1 84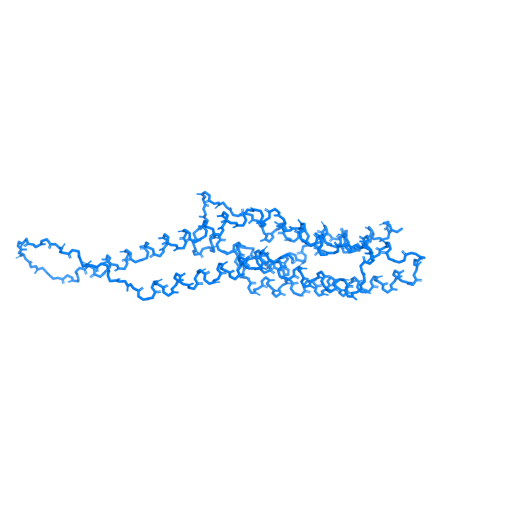 ? 2.383 10.847 -2.866 1.00 93.44 84 SER A O 1
ATOM 659 N N . LEU A 1 85 ? 2.647 8.781 -3.716 1.00 94.81 85 LEU A N 1
ATOM 660 C CA . LEU A 1 85 ? 1.268 8.375 -3.478 1.00 94.81 85 LEU A CA 1
ATOM 661 C C . LEU A 1 85 ? 1.047 8.010 -2.007 1.00 94.81 85 LEU A C 1
ATOM 663 O O . LEU A 1 85 ? 0.047 8.430 -1.423 1.00 94.81 85 LEU A O 1
ATOM 667 N N . LEU A 1 86 ? 1.956 7.227 -1.421 1.00 96.50 86 LEU A N 1
ATOM 668 C CA . LEU A 1 86 ? 1.863 6.798 -0.027 1.00 96.50 86 LEU A CA 1
ATOM 669 C C . LEU A 1 86 ? 1.868 7.991 0.933 1.00 96.50 86 LEU A C 1
ATOM 671 O O . LEU A 1 86 ? 1.037 8.013 1.834 1.00 96.50 86 LEU A O 1
ATOM 675 N N . ASP A 1 87 ? 2.683 9.017 0.679 1.00 94.50 87 ASP A N 1
ATOM 676 C CA . ASP A 1 87 ? 2.732 10.251 1.477 1.00 94.50 87 ASP A CA 1
ATOM 677 C C . ASP A 1 87 ? 1.361 10.935 1.582 1.00 94.50 87 ASP A C 1
ATOM 679 O O . ASP A 1 87 ? 0.992 11.468 2.626 1.00 94.50 87 ASP A O 1
ATOM 683 N N . LYS A 1 88 ? 0.578 10.909 0.496 1.00 92.81 88 LYS A N 1
ATOM 684 C CA . LYS A 1 88 ? -0.774 11.486 0.456 1.00 92.81 88 LYS A CA 1
ATOM 685 C C . LYS A 1 88 ? -1.826 10.544 1.029 1.00 92.81 88 LYS A C 1
ATOM 687 O O . LYS A 1 88 ? -2.818 10.996 1.593 1.00 92.81 88 LYS A O 1
ATOM 692 N N . LEU A 1 89 ? -1.647 9.239 0.837 1.00 93.62 89 LEU A N 1
ATOM 693 C CA . LEU A 1 89 ? -2.583 8.216 1.293 1.00 93.62 89 LEU A CA 1
ATOM 694 C C . LEU A 1 89 ? -2.505 7.992 2.812 1.00 93.62 89 LEU A C 1
ATOM 696 O O . LEU A 1 89 ? -3.528 7.736 3.446 1.00 93.62 89 LEU A O 1
ATOM 700 N N . LEU A 1 90 ? -1.300 8.063 3.378 1.00 94.75 90 LEU A N 1
ATOM 701 C CA . LEU A 1 90 ? -0.976 7.685 4.754 1.00 94.75 90 LEU A CA 1
ATOM 702 C C . LEU A 1 90 ? -0.628 8.900 5.620 1.00 94.75 90 LEU A C 1
ATOM 704 O O . LEU A 1 90 ? 0.254 8.840 6.476 1.00 94.75 90 LEU A O 1
ATOM 708 N N . GLU A 1 91 ? -1.352 10.002 5.435 1.00 92.25 91 GLU A N 1
ATOM 709 C CA . GLU A 1 91 ? -1.224 11.166 6.308 1.00 92.25 91 GLU A CA 1
ATOM 710 C C . GLU A 1 91 ? -1.563 10.782 7.761 1.00 92.25 91 GLU A C 1
ATOM 712 O O . GLU A 1 91 ? -2.651 10.275 8.063 1.00 92.25 91 GLU A O 1
ATOM 717 N N . LYS A 1 92 ? -0.605 10.999 8.671 1.00 92.38 92 LYS A N 1
ATOM 718 C CA . LYS A 1 92 ? -0.714 10.586 10.074 1.00 92.38 92 LYS A CA 1
ATOM 719 C C . LYS A 1 92 ? -1.802 11.394 10.801 1.00 92.38 92 LYS A C 1
ATOM 721 O O . LYS A 1 92 ? -1.706 12.622 10.865 1.00 92.38 92 LYS A O 1
ATOM 726 N N . PRO A 1 93 ? -2.826 10.746 11.389 1.00 92.19 93 PRO A N 1
ATOM 727 C CA . PRO A 1 93 ? -3.849 11.455 12.148 1.00 92.19 93 PRO A CA 1
ATOM 728 C C . PRO A 1 93 ? -3.317 11.918 13.511 1.00 92.19 93 PRO A C 1
ATOM 730 O O . PRO A 1 93 ? -2.405 11.329 14.081 1.00 92.19 93 PRO A O 1
ATOM 733 N N . SER A 1 94 ? -3.933 12.945 14.100 1.00 92.25 94 SER A N 1
ATOM 734 C CA . SER A 1 94 ? -3.601 13.342 15.473 1.00 92.25 94 SER A CA 1
ATOM 735 C C . SER A 1 94 ? -4.149 12.332 16.485 1.00 92.25 94 SER A C 1
ATOM 737 O O . SER A 1 94 ? -5.356 12.100 16.534 1.00 92.25 94 SER A O 1
ATOM 739 N N . ILE A 1 95 ? -3.281 11.783 17.340 1.00 92.38 95 ILE A N 1
ATOM 740 C CA . ILE A 1 95 ? -3.697 10.961 18.493 1.00 92.38 95 ILE A CA 1
ATOM 741 C C . ILE A 1 95 ? -4.317 11.832 19.595 1.00 92.38 95 ILE A C 1
ATOM 743 O O . ILE A 1 95 ? -5.262 11.412 20.257 1.00 92.38 95 ILE A O 1
ATOM 747 N N . ALA A 1 96 ? -3.799 13.049 19.790 1.00 91.12 96 ALA A N 1
ATOM 748 C CA . ALA A 1 96 ? -4.279 13.964 20.827 1.00 91.12 96 ALA A CA 1
ATOM 749 C C . ALA A 1 96 ? -5.672 14.532 20.509 1.00 91.12 96 ALA A C 1
ATOM 751 O O . ALA A 1 96 ? -6.481 14.726 21.413 1.00 91.12 96 ALA A O 1
ATOM 752 N N . HIS A 1 97 ? -5.951 14.776 19.226 1.00 88.56 97 HIS A N 1
ATOM 753 C CA . HIS A 1 97 ? -7.217 15.331 18.750 1.00 88.56 97 HIS A CA 1
ATOM 754 C C . HIS A 1 97 ? -7.745 14.494 17.577 1.00 88.56 97 HIS A C 1
ATOM 756 O O . HIS A 1 97 ? -7.711 14.944 16.427 1.00 88.56 97 HIS A O 1
ATOM 762 N N . PRO A 1 98 ? -8.179 13.248 17.832 1.00 87.25 98 PRO A N 1
ATOM 763 C CA . PRO A 1 98 ? -8.593 12.358 16.764 1.00 87.25 98 PRO A CA 1
ATOM 764 C C . PRO A 1 98 ? -9.907 12.833 16.145 1.00 87.25 98 PRO A C 1
ATOM 766 O O . PRO A 1 98 ? -10.802 13.322 16.838 1.00 87.25 98 PRO A O 1
ATOM 769 N N . ARG A 1 99 ? -10.049 12.637 14.829 1.00 86.12 99 ARG A N 1
ATOM 770 C CA . ARG A 1 99 ? -11.327 12.861 14.139 1.00 86.12 99 ARG A CA 1
ATOM 771 C C . ARG A 1 99 ? -12.424 11.978 14.744 1.00 86.12 99 ARG A C 1
ATOM 773 O O . ARG A 1 99 ? -12.112 10.859 15.166 1.00 86.12 99 ARG A O 1
ATOM 780 N N . PRO A 1 100 ? -13.693 12.417 14.759 1.00 85.31 100 PRO A N 1
ATOM 781 C CA . PRO A 1 100 ? -14.804 11.588 15.211 1.00 85.31 100 PRO A CA 1
ATOM 782 C C . PRO A 1 100 ? -14.863 10.249 14.468 1.00 85.31 100 PRO A C 1
ATOM 784 O O . PRO A 1 100 ? -14.492 10.155 13.297 1.00 85.31 100 PRO A O 1
ATOM 787 N N . LEU A 1 101 ? -15.390 9.211 15.124 1.00 83.44 101 LEU A N 1
ATOM 788 C CA . LEU A 1 101 ? -15.470 7.874 14.527 1.00 83.44 101 LEU A CA 1
ATOM 789 C C . LEU A 1 101 ? -16.317 7.852 13.239 1.00 83.44 101 LEU A C 1
ATOM 791 O O . LEU A 1 101 ? -15.988 7.131 12.301 1.00 83.44 101 LEU A O 1
ATOM 795 N N . GLY A 1 102 ? -17.359 8.690 13.163 1.00 78.12 102 GLY A N 1
ATOM 796 C CA . GLY A 1 102 ? -18.189 8.853 11.962 1.00 78.12 102 GLY A CA 1
ATOM 797 C C . GLY A 1 102 ? -17.434 9.401 10.742 1.00 78.12 102 GLY A C 1
ATOM 798 O O . GLY A 1 102 ? -17.864 9.185 9.615 1.00 78.12 102 GLY A O 1
ATOM 799 N N . GLU A 1 103 ? -16.284 10.043 10.955 1.00 79.69 103 GLU A N 1
ATOM 800 C CA . GLU A 1 103 ? -15.382 10.539 9.906 1.00 79.69 103 GLU A CA 1
ATOM 801 C C . GLU A 1 103 ? -14.179 9.599 9.683 1.00 79.69 103 GLU A C 1
ATOM 803 O O . GLU A 1 103 ? -13.194 9.962 9.041 1.00 79.69 103 GLU A O 1
ATOM 808 N N . GLY A 1 104 ? -14.237 8.381 10.234 1.00 80.19 104 GLY A N 1
ATOM 809 C CA . GLY A 1 104 ? -13.226 7.333 10.088 1.00 80.19 104 GLY A CA 1
ATOM 810 C C . GLY A 1 104 ? -12.263 7.196 11.271 1.00 80.19 104 GLY A C 1
ATOM 811 O O . GLY A 1 104 ? -11.730 6.105 11.485 1.00 80.19 104 GLY A O 1
ATOM 812 N N . GLY A 1 105 ? -12.075 8.253 12.069 1.00 87.94 105 GLY A N 1
ATOM 813 C CA . GLY A 1 105 ? -11.186 8.250 13.236 1.00 87.94 105 GLY A CA 1
ATOM 814 C C . GLY A 1 105 ? -9.759 7.766 12.940 1.00 87.94 105 GLY A C 1
ATOM 815 O O . GLY A 1 105 ? -9.277 7.843 11.808 1.00 87.94 105 GLY A O 1
ATOM 816 N N . ILE A 1 106 ? -9.075 7.256 13.967 1.00 94.75 106 ILE A N 1
ATOM 817 C CA . ILE A 1 106 ? -7.735 6.654 13.818 1.00 94.75 106 ILE A CA 1
ATOM 818 C C . ILE A 1 106 ? -7.819 5.301 13.088 1.00 94.75 106 ILE A C 1
ATOM 820 O O . ILE A 1 106 ? -6.924 4.939 12.324 1.00 94.75 106 ILE A O 1
ATOM 824 N N . LEU A 1 107 ? -8.923 4.569 13.269 1.00 94.44 107 LEU A N 1
ATOM 825 C CA . LEU A 1 107 ? -9.127 3.249 12.669 1.00 94.44 107 LEU A CA 1
ATOM 826 C C . LEU A 1 107 ? -9.052 3.274 11.137 1.00 94.44 107 LEU A C 1
ATOM 828 O O . LEU A 1 107 ? -8.524 2.339 10.535 1.00 94.44 107 LEU A O 1
ATOM 832 N N . LEU A 1 108 ? -9.567 4.327 10.494 1.00 93.12 108 LEU A N 1
ATOM 833 C CA . LEU A 1 108 ? -9.479 4.464 9.042 1.00 93.12 108 LEU A CA 1
ATOM 834 C C . LEU A 1 108 ? -8.021 4.516 8.576 1.00 93.12 108 LEU A C 1
ATOM 836 O O . LEU A 1 108 ? -7.673 3.792 7.650 1.00 93.12 108 LEU A O 1
ATOM 840 N N . TYR A 1 109 ? -7.167 5.296 9.243 1.00 94.81 109 TYR A N 1
ATOM 841 C CA . TYR A 1 109 ? -5.736 5.345 8.933 1.00 94.81 109 TYR A CA 1
ATOM 842 C C . TYR A 1 109 ? -5.083 3.961 9.060 1.00 94.81 109 TYR A C 1
ATOM 844 O O . TYR A 1 109 ? -4.406 3.526 8.135 1.00 94.81 109 TYR A O 1
ATOM 852 N N . LEU A 1 110 ? -5.359 3.220 10.138 1.00 96.81 110 LEU A N 1
ATOM 853 C CA . LEU A 1 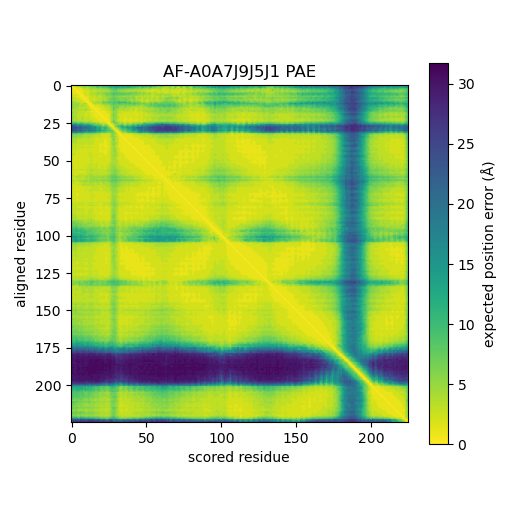110 ? -4.803 1.874 10.347 1.00 96.81 110 LEU A CA 1
ATOM 854 C C . LEU A 1 110 ? -5.238 0.875 9.266 1.00 96.81 110 LEU A C 1
ATOM 856 O O . LEU A 1 110 ? -4.440 0.063 8.798 1.00 96.81 110 LEU A O 1
ATOM 860 N N . ARG A 1 111 ? -6.502 0.943 8.833 1.00 96.06 111 ARG A N 1
ATOM 861 C CA . ARG A 1 111 ? -7.011 0.127 7.719 1.00 96.06 111 ARG A CA 1
ATOM 862 C C . ARG A 1 111 ? -6.356 0.502 6.392 1.00 96.06 111 ARG A C 1
ATOM 864 O O . ARG A 1 111 ? -6.042 -0.381 5.601 1.00 96.06 111 ARG A O 1
ATOM 871 N N . MET A 1 112 ? -6.152 1.795 6.150 1.00 95.88 112 MET A N 1
ATOM 872 C CA . MET A 1 112 ? -5.497 2.298 4.941 1.00 95.88 112 MET A CA 1
ATOM 873 C C . MET A 1 112 ? -4.020 1.901 4.907 1.00 95.88 112 MET A C 1
ATOM 875 O O . MET A 1 112 ? -3.546 1.458 3.866 1.00 95.88 112 MET A O 1
ATOM 879 N N . LEU A 1 113 ? -3.331 1.962 6.050 1.00 97.44 113 LEU A N 1
ATOM 880 C CA . LEU A 1 113 ? -1.959 1.489 6.218 1.00 97.44 113 LEU A CA 1
ATOM 881 C C . LEU A 1 113 ? -1.834 -0.002 5.889 1.00 97.44 113 LEU A C 1
ATOM 883 O O . LEU A 1 113 ? -0.961 -0.374 5.111 1.00 97.44 113 LEU A O 1
ATOM 887 N N . ALA A 1 114 ? -2.729 -0.843 6.419 1.00 97.44 114 ALA A N 1
ATOM 888 C CA . ALA A 1 114 ? -2.725 -2.280 6.138 1.00 97.44 114 ALA A CA 1
ATOM 889 C C . ALA A 1 114 ? -2.914 -2.569 4.640 1.00 97.44 114 ALA A C 1
ATOM 891 O O . ALA A 1 114 ? -2.114 -3.284 4.041 1.00 97.44 114 ALA A O 1
ATOM 892 N N . VAL A 1 115 ? -3.910 -1.934 4.012 1.00 97.69 115 VAL A N 1
ATOM 893 C CA . VAL A 1 115 ? -4.168 -2.070 2.570 1.00 97.69 115 VAL A CA 1
ATOM 894 C C . VAL A 1 115 ? -2.974 -1.600 1.737 1.00 97.69 115 VAL A C 1
ATOM 896 O O . VAL A 1 115 ? -2.576 -2.275 0.788 1.00 97.69 115 VAL A O 1
ATOM 899 N N . ALA A 1 116 ? -2.402 -0.442 2.068 1.00 98.00 116 ALA A N 1
ATOM 900 C CA . ALA A 1 116 ? -1.254 0.104 1.359 1.00 98.00 116 ALA A CA 1
ATOM 901 C C . ALA A 1 116 ? -0.039 -0.826 1.463 1.00 98.00 116 ALA A C 1
ATOM 903 O O . ALA A 1 116 ? 0.617 -1.082 0.452 1.00 98.00 116 ALA A O 1
ATOM 904 N N . TYR A 1 117 ? 0.219 -1.372 2.651 1.00 98.00 117 TYR A N 1
ATOM 905 C CA . TYR A 1 117 ? 1.310 -2.311 2.889 1.00 98.00 117 TYR A CA 1
ATOM 906 C C . TYR A 1 117 ? 1.142 -3.596 2.074 1.00 98.00 117 TYR A C 1
ATOM 908 O O . TYR A 1 117 ? 2.010 -3.919 1.264 1.00 98.00 117 TYR A O 1
ATOM 916 N N . GLU A 1 118 ? -0.006 -4.273 2.185 1.00 97.50 118 GLU A N 1
ATOM 917 C CA . GLU A 1 118 ? -0.287 -5.514 1.446 1.00 97.50 118 GLU A CA 1
ATOM 918 C C . GLU A 1 118 ? -0.143 -5.327 -0.066 1.00 97.50 118 GLU A C 1
ATOM 920 O O . GLU A 1 118 ? 0.515 -6.120 -0.747 1.00 97.50 118 GLU A O 1
ATOM 925 N N . LYS A 1 119 ? -0.722 -4.248 -0.609 1.00 98.31 119 LYS A N 1
ATOM 926 C CA . LYS A 1 119 ? -0.640 -3.969 -2.045 1.00 98.31 119 LYS A CA 1
ATOM 927 C C . LYS A 1 119 ? 0.769 -3.626 -2.491 1.00 98.31 119 LYS A C 1
ATOM 929 O O . LYS A 1 119 ? 1.155 -4.002 -3.594 1.00 98.31 119 LYS A O 1
ATOM 934 N N . THR A 1 120 ? 1.556 -2.955 -1.659 1.00 98.31 120 THR A N 1
ATOM 935 C CA . THR A 1 120 ? 2.934 -2.609 -2.031 1.00 98.31 120 THR A CA 1
ATOM 936 C C . THR A 1 120 ? 3.845 -3.834 -1.953 1.00 98.31 120 THR A C 1
ATOM 938 O O . THR A 1 120 ? 4.706 -4.003 -2.811 1.00 98.31 120 THR A O 1
ATOM 941 N N . GLN A 1 121 ? 3.589 -4.764 -1.029 1.00 97.94 121 GLN A N 1
ATOM 942 C CA . GLN A 1 121 ? 4.238 -6.077 -1.040 1.00 97.94 121 GLN A CA 1
ATOM 943 C C . GLN A 1 121 ? 3.871 -6.906 -2.282 1.00 97.94 121 GLN A C 1
ATOM 945 O O . GLN A 1 121 ? 4.730 -7.587 -2.839 1.00 97.94 121 GLN A O 1
ATOM 950 N N . GLU A 1 122 ? 2.613 -6.868 -2.740 1.00 98.12 122 GLU A N 1
ATOM 951 C CA . GLU A 1 122 ? 2.219 -7.479 -4.021 1.00 98.12 122 GLU A CA 1
ATOM 952 C C . GLU A 1 122 ? 3.004 -6.865 -5.193 1.00 98.12 122 GLU A C 1
ATOM 954 O O . GLU A 1 122 ? 3.581 -7.606 -5.989 1.00 98.12 122 GLU A O 1
ATOM 959 N N . LEU A 1 123 ? 3.111 -5.532 -5.247 1.00 98.44 123 LEU A N 1
ATOM 960 C CA . LEU A 1 123 ? 3.917 -4.833 -6.252 1.00 98.44 123 LEU A CA 1
ATOM 961 C C . LEU A 1 123 ? 5.392 -5.257 -6.206 1.00 98.44 123 LEU A C 1
ATOM 963 O O . LEU A 1 123 ? 5.980 -5.501 -7.256 1.00 98.44 123 LEU A O 1
ATOM 967 N N . ALA A 1 124 ? 5.993 -5.366 -5.019 1.00 97.94 124 ALA A N 1
ATOM 968 C CA . ALA A 1 124 ? 7.382 -5.796 -4.864 1.00 97.94 124 ALA A CA 1
ATOM 969 C C . ALA A 1 124 ? 7.622 -7.176 -5.499 1.00 97.94 124 ALA A C 1
ATOM 971 O O . ALA A 1 124 ? 8.557 -7.348 -6.286 1.00 97.94 124 ALA A O 1
ATOM 972 N N . ARG A 1 125 ? 6.718 -8.134 -5.242 1.00 97.94 125 ARG A N 1
ATOM 973 C CA . ARG A 1 125 ? 6.765 -9.477 -5.845 1.00 97.94 125 ARG A CA 1
ATOM 974 C C . ARG A 1 125 ? 6.630 -9.423 -7.367 1.00 97.94 125 ARG A C 1
ATOM 976 O O . ARG A 1 125 ? 7.373 -10.112 -8.067 1.00 97.94 125 ARG A O 1
ATOM 983 N N . ASP A 1 126 ? 5.726 -8.593 -7.877 1.00 98.12 126 ASP A N 1
ATOM 984 C CA . ASP A 1 126 ? 5.520 -8.419 -9.316 1.00 98.12 126 ASP A CA 1
ATOM 985 C C . ASP A 1 126 ? 6.744 -7.794 -10.007 1.00 98.12 126 ASP A C 1
ATOM 987 O O . ASP A 1 126 ? 7.160 -8.251 -11.074 1.00 98.12 126 ASP A O 1
ATOM 991 N N . LEU A 1 127 ? 7.365 -6.781 -9.394 1.00 97.62 127 LEU A N 1
ATOM 992 C CA . LEU A 1 127 ? 8.576 -6.130 -9.905 1.00 97.62 127 LEU A CA 1
ATOM 993 C C . LEU A 1 127 ? 9.775 -7.081 -9.887 1.00 97.62 127 LEU A C 1
ATOM 995 O O . LEU A 1 127 ? 10.514 -7.156 -10.871 1.00 97.62 127 LEU A O 1
ATOM 999 N N . ARG A 1 128 ? 9.927 -7.868 -8.816 1.00 96.56 128 ARG A N 1
ATOM 1000 C CA . ARG A 1 128 ? 10.928 -8.939 -8.744 1.00 96.56 128 ARG A CA 1
ATOM 1001 C C . ARG A 1 128 ? 10.731 -9.958 -9.869 1.00 96.56 128 ARG A C 1
ATOM 1003 O O . ARG A 1 128 ? 11.706 -10.353 -10.502 1.00 96.56 128 ARG A O 1
ATOM 1010 N N . ALA A 1 129 ? 9.487 -10.346 -10.162 1.00 96.62 129 ALA A N 1
ATOM 1011 C CA . ALA A 1 129 ? 9.177 -11.284 -11.243 1.00 96.62 129 ALA A CA 1
ATOM 1012 C C . ALA A 1 129 ? 9.467 -10.720 -12.648 1.00 96.62 129 ALA A C 1
ATOM 1014 O O . ALA A 1 129 ? 9.799 -11.482 -13.555 1.00 96.62 129 ALA A O 1
ATOM 1015 N N . VAL A 1 130 ? 9.358 -9.399 -12.845 1.00 95.69 130 VAL A N 1
ATOM 1016 C CA . VAL A 1 130 ? 9.776 -8.729 -14.093 1.00 95.69 130 VAL A CA 1
ATOM 1017 C C . VAL A 1 130 ? 11.303 -8.686 -14.226 1.00 95.69 130 VAL A C 1
ATOM 1019 O O . VAL A 1 130 ? 11.817 -8.792 -15.340 1.00 95.69 130 VAL A O 1
ATOM 1022 N N . GLY A 1 131 ? 12.011 -8.562 -13.104 1.00 92.69 131 GLY A N 1
ATOM 1023 C CA . GLY A 1 131 ? 13.467 -8.502 -13.017 1.00 92.69 131 GLY A CA 1
ATOM 1024 C C . GLY A 1 131 ? 13.928 -7.151 -12.479 1.00 92.69 131 GLY A C 1
ATOM 1025 O O . GLY A 1 131 ? 13.811 -6.134 -13.154 1.00 92.69 131 GLY A O 1
ATOM 1026 N N . CYS A 1 132 ? 14.475 -7.140 -11.265 1.00 89.94 132 CYS A N 1
ATOM 1027 C CA . CYS A 1 132 ? 14.888 -5.927 -10.551 1.00 89.94 132 CYS A CA 1
ATOM 1028 C C . CYS A 1 132 ? 16.412 -5.779 -10.396 1.00 89.94 132 CYS A C 1
ATOM 1030 O O . CYS A 1 132 ? 16.862 -4.945 -9.618 1.00 89.94 132 CYS A O 1
ATOM 1032 N N . GLY A 1 133 ? 17.201 -6.576 -11.126 1.00 90.75 133 GLY A N 1
ATOM 1033 C CA . GLY A 1 133 ? 18.653 -6.635 -10.947 1.00 90.75 133 GLY A CA 1
ATOM 1034 C C . GLY A 1 133 ? 19.026 -7.122 -9.543 1.00 90.75 133 GLY A C 1
ATOM 1035 O O . GLY A 1 133 ? 18.364 -8.006 -9.004 1.00 90.75 133 GLY A O 1
ATOM 1036 N N . ASP A 1 134 ? 20.059 -6.516 -8.958 1.00 91.75 134 ASP A N 1
ATOM 1037 C CA . ASP A 1 134 ? 20.546 -6.818 -7.600 1.00 91.75 134 ASP A CA 1
ATOM 1038 C C . ASP A 1 134 ? 19.865 -5.967 -6.507 1.00 91.75 134 ASP A C 1
ATOM 1040 O O . ASP A 1 134 ? 20.327 -5.916 -5.367 1.00 91.75 134 ASP A O 1
ATOM 1044 N N . LEU A 1 135 ? 18.791 -5.246 -6.846 1.00 96.12 135 LEU A N 1
ATOM 1045 C CA . LEU A 1 135 ? 18.047 -4.440 -5.883 1.00 96.12 135 LEU A CA 1
ATOM 1046 C C . LEU A 1 135 ? 17.307 -5.332 -4.876 1.00 96.12 135 LEU A C 1
ATOM 1048 O O . LEU A 1 135 ? 16.520 -6.196 -5.265 1.00 96.12 135 LEU A O 1
ATOM 1052 N N . ASP A 1 136 ? 17.482 -5.045 -3.586 1.00 96.19 136 ASP A N 1
ATOM 1053 C CA . ASP A 1 136 ? 16.632 -5.577 -2.518 1.00 96.19 136 ASP A CA 1
ATOM 1054 C C . ASP A 1 136 ? 15.286 -4.831 -2.499 1.00 96.19 136 ASP A C 1
ATOM 1056 O O . ASP A 1 136 ? 15.088 -3.851 -1.777 1.00 96.19 136 ASP A O 1
ATOM 1060 N N . VAL A 1 137 ? 14.373 -5.252 -3.378 1.00 96.69 137 VAL A N 1
ATOM 1061 C CA . VAL A 1 137 ? 13.052 -4.625 -3.562 1.00 96.69 137 VAL A CA 1
ATOM 1062 C C . VAL A 1 137 ? 12.199 -4.759 -2.303 1.00 96.69 137 VAL A C 1
ATOM 1064 O O . VAL A 1 137 ? 11.444 -3.848 -1.968 1.00 96.69 137 VAL A O 1
ATOM 1067 N N . GLU A 1 138 ? 12.317 -5.874 -1.594 1.00 94.44 138 GLU A N 1
ATOM 1068 C CA . GLU A 1 138 ? 11.607 -6.169 -0.356 1.00 94.44 138 GLU A CA 1
ATOM 1069 C C . GLU A 1 138 ? 12.109 -5.290 0.779 1.00 94.44 138 GLU A C 1
ATOM 1071 O O . GLU A 1 138 ? 11.290 -4.650 1.434 1.00 94.44 138 GLU A O 1
ATOM 1076 N N . GLY A 1 139 ? 13.429 -5.182 0.959 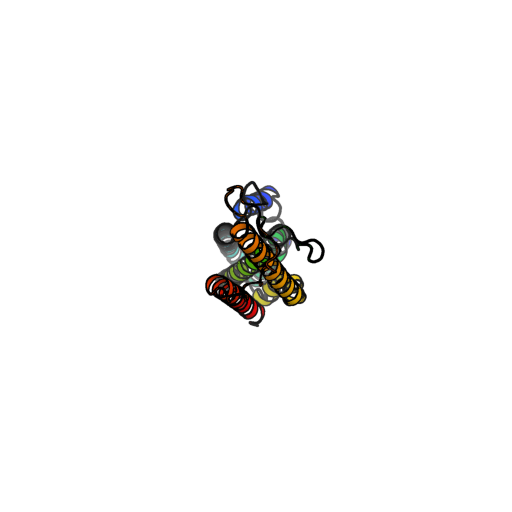1.00 96.19 139 GLY A N 1
ATOM 1077 C CA . GLY A 1 139 ? 14.018 -4.266 1.935 1.00 96.19 139 GLY A CA 1
ATOM 1078 C C . GLY A 1 139 ? 13.666 -2.807 1.645 1.00 96.19 139 GLY A C 1
ATOM 1079 O O . GLY A 1 139 ? 13.292 -2.063 2.555 1.00 96.19 139 GLY A O 1
ATOM 1080 N N . LEU A 1 140 ? 13.692 -2.396 0.372 1.00 97.12 140 LEU A N 1
ATOM 1081 C CA . LEU A 1 140 ? 13.262 -1.053 -0.020 1.00 97.12 140 LEU A CA 1
ATOM 1082 C C . LEU A 1 140 ? 11.768 -0.840 0.257 1.00 97.12 140 LEU A C 1
ATOM 1084 O O . LEU A 1 140 ? 11.397 0.193 0.808 1.00 97.12 140 LEU A O 1
ATOM 1088 N N . THR A 1 141 ? 10.919 -1.819 -0.053 1.00 96.88 141 THR A N 1
ATOM 1089 C CA . THR A 1 141 ? 9.480 -1.765 0.249 1.00 96.88 141 THR A CA 1
ATOM 1090 C C . THR A 1 141 ? 9.233 -1.649 1.747 1.00 96.88 141 THR A C 1
ATOM 1092 O O . THR A 1 141 ? 8.436 -0.817 2.165 1.00 96.88 141 THR A O 1
ATOM 1095 N N . GLU A 1 142 ? 9.943 -2.425 2.562 1.00 95.88 142 GLU A N 1
ATOM 1096 C CA . GLU A 1 142 ? 9.837 -2.372 4.018 1.00 95.88 142 GLU A CA 1
ATOM 1097 C C . GLU A 1 142 ? 10.256 -0.996 4.562 1.00 95.88 142 GLU A C 1
ATOM 1099 O O . GLU A 1 142 ? 9.589 -0.433 5.434 1.00 95.88 142 GLU A O 1
ATOM 1104 N N . SER A 1 143 ? 11.292 -0.386 3.977 1.00 97.06 143 SER A N 1
ATOM 1105 C CA . SER A 1 143 ? 11.742 0.953 4.370 1.00 97.06 143 SER A CA 1
ATOM 1106 C C . SER A 1 143 ? 10.673 2.038 4.184 1.00 97.06 143 SER A C 1
ATOM 1108 O O . SER A 1 143 ? 10.595 2.938 5.023 1.00 97.06 143 SER A O 1
ATOM 1110 N N . LEU A 1 144 ? 9.799 1.916 3.170 1.00 97.38 144 LEU A N 1
ATOM 1111 C CA . LEU A 1 144 ? 8.692 2.856 2.923 1.00 97.38 144 LEU A CA 1
ATOM 1112 C C . LEU A 1 144 ? 7.679 2.896 4.076 1.00 97.38 144 LEU A C 1
ATOM 1114 O O . LEU A 1 144 ? 7.008 3.906 4.271 1.00 97.38 144 LEU A O 1
ATOM 1118 N N . PHE A 1 145 ? 7.561 1.808 4.843 1.00 97.00 145 PHE A N 1
ATOM 1119 C CA . PHE A 1 145 ? 6.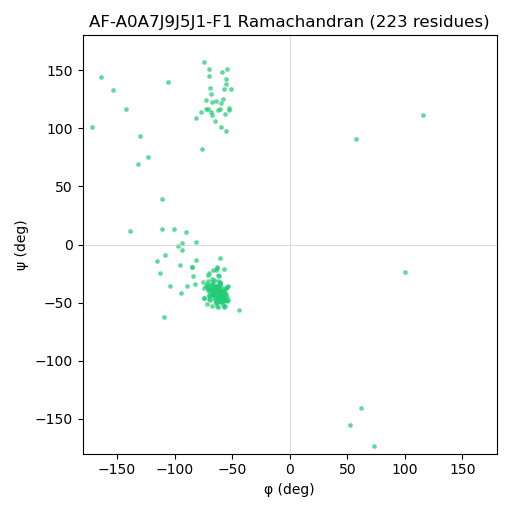582 1.682 5.926 1.00 97.00 145 PHE A CA 1
ATOM 1120 C C . PHE A 1 145 ? 7.199 1.738 7.324 1.00 97.00 145 PHE A C 1
ATOM 1122 O O . PHE A 1 145 ? 6.449 1.855 8.291 1.00 97.00 145 PHE A O 1
ATOM 1129 N N . SER A 1 146 ? 8.530 1.712 7.447 1.00 95.38 146 SER A N 1
ATOM 1130 C CA . SER A 1 146 ? 9.263 1.750 8.726 1.00 95.38 146 SER A CA 1
ATOM 1131 C C . SER A 1 146 ? 8.714 2.793 9.713 1.00 95.38 146 SER A C 1
ATOM 1133 O O . SER A 1 146 ? 8.220 2.439 10.779 1.00 95.38 146 SER A O 1
ATOM 1135 N N . ALA A 1 147 ? 8.644 4.062 9.302 1.00 94.88 147 ALA A N 1
ATOM 1136 C CA . ALA A 1 147 ? 8.151 5.163 10.134 1.00 94.88 147 ALA A CA 1
ATOM 1137 C C . ALA A 1 147 ? 6.668 5.047 10.546 1.00 94.88 147 ALA A C 1
ATOM 1139 O O . ALA A 1 147 ? 6.225 5.724 11.476 1.00 94.88 147 ALA A O 1
ATOM 1140 N N . HIS A 1 148 ? 5.870 4.245 9.837 1.00 95.81 148 HIS A N 1
ATOM 1141 C CA . HIS A 1 148 ? 4.487 3.945 10.210 1.00 95.81 148 HIS A CA 1
ATOM 1142 C C . HIS A 1 148 ? 4.399 2.725 11.133 1.00 95.81 148 HIS A C 1
ATOM 1144 O O . HIS A 1 148 ? 3.552 2.706 12.023 1.00 95.81 148 HIS A O 1
ATOM 1150 N N . LYS A 1 149 ? 5.264 1.722 10.932 1.00 94.75 149 LYS A N 1
ATOM 1151 C CA . LYS A 1 149 ? 5.336 0.501 11.747 1.00 94.75 149 LYS A CA 1
ATOM 1152 C C . LYS A 1 149 ? 5.910 0.770 13.136 1.00 94.75 149 LYS A C 1
ATOM 1154 O O . LYS A 1 149 ? 5.408 0.202 14.101 1.00 94.75 149 LYS A O 1
ATOM 1159 N N . ASP A 1 150 ? 6.883 1.669 13.244 1.00 94.56 150 ASP A N 1
ATOM 1160 C CA . ASP A 1 150 ? 7.494 2.037 14.526 1.00 94.56 150 ASP A CA 1
ATOM 1161 C C . ASP A 1 150 ? 6.478 2.660 15.496 1.00 94.56 150 ASP A C 1
ATOM 1163 O O . ASP A 1 150 ? 6.531 2.402 16.693 1.00 94.56 150 ASP A O 1
ATOM 1167 N N . GLU A 1 151 ? 5.522 3.436 14.973 1.00 94.62 151 GLU A N 1
ATOM 1168 C CA . GLU A 1 151 ? 4.462 4.099 15.751 1.00 94.62 151 GLU A CA 1
ATOM 1169 C C . GLU A 1 151 ? 3.136 3.311 15.759 1.00 94.62 151 GLU A C 1
ATOM 1171 O O . GLU A 1 151 ? 2.133 3.748 16.332 1.00 94.62 151 GLU A O 1
ATOM 1176 N N . TYR A 1 152 ? 3.075 2.167 15.068 1.00 95.88 152 TYR A N 1
ATOM 1177 C CA . TYR A 1 152 ? 1.846 1.383 14.922 1.00 95.88 152 TYR A CA 1
ATOM 1178 C C . TYR A 1 152 ? 1.200 1.013 16.271 1.00 95.88 152 TYR A C 1
ATOM 1180 O O . TYR A 1 152 ? -0.020 1.188 16.388 1.00 95.88 152 TYR A O 1
ATOM 1188 N N . PRO A 1 153 ? 1.946 0.543 17.296 1.00 95.69 153 PRO A N 1
ATOM 1189 C CA . PRO A 1 153 ? 1.353 0.179 18.582 1.00 95.69 153 PRO A CA 1
ATOM 1190 C C . PRO A 1 153 ? 0.585 1.333 19.240 1.00 95.69 153 PRO A C 1
ATOM 1192 O O . PRO A 1 153 ? -0.508 1.120 19.772 1.00 95.69 153 PRO A O 1
ATOM 1195 N N . GLU A 1 154 ? 1.113 2.556 19.170 1.00 96.25 154 GLU A N 1
ATOM 1196 C CA . GLU A 1 154 ? 0.492 3.756 19.727 1.00 96.25 154 GLU A CA 1
ATOM 1197 C C . GLU A 1 154 ? -0.819 4.089 19.007 1.00 96.25 154 GLU A C 1
ATOM 1199 O O . GLU A 1 154 ? -1.838 4.345 19.659 1.00 96.25 154 GLU A O 1
ATOM 1204 N N . TYR A 1 155 ? -0.825 4.042 17.670 1.00 96.88 155 TYR A N 1
ATOM 1205 C CA . TYR A 1 155 ? -2.034 4.293 16.882 1.00 96.88 155 TYR A CA 1
ATOM 1206 C C . TYR A 1 155 ? -3.097 3.212 17.087 1.00 96.88 155 TYR A C 1
ATOM 1208 O O . TYR A 1 155 ? -4.276 3.540 17.246 1.00 96.88 155 TYR A O 1
ATOM 1216 N N . GLU A 1 156 ? -2.712 1.935 17.115 1.00 96.94 156 GLU A N 1
ATOM 1217 C CA . GLU A 1 156 ? -3.642 0.822 17.331 1.00 96.94 156 GLU A CA 1
ATOM 1218 C C . GLU A 1 156 ? -4.279 0.914 18.724 1.00 96.94 156 GLU A C 1
ATOM 1220 O O . GLU A 1 156 ? -5.503 0.841 18.868 1.00 96.94 156 GLU A O 1
ATOM 1225 N N . GLN A 1 157 ? -3.478 1.199 19.755 1.00 96.06 157 GLN A N 1
ATOM 1226 C CA . GLN A 1 157 ? -3.995 1.407 21.103 1.00 96.06 157 GLN A CA 1
ATOM 1227 C C . GLN A 1 157 ? -4.936 2.619 21.178 1.00 96.06 157 GLN A C 1
ATOM 1229 O O . GLN A 1 157 ? -5.993 2.540 21.813 1.00 96.06 157 GLN A O 1
ATOM 1234 N N . ALA A 1 158 ? -4.578 3.741 20.548 1.00 96.62 158 ALA A N 1
ATOM 1235 C CA . ALA A 1 158 ? -5.416 4.936 20.518 1.00 96.62 158 ALA A CA 1
ATOM 1236 C C . ALA A 1 158 ? -6.750 4.686 19.794 1.00 96.62 158 ALA A C 1
ATOM 1238 O O . ALA A 1 158 ? -7.802 5.098 20.285 1.00 96.62 158 ALA A O 1
ATOM 1239 N N . SER A 1 159 ? -6.724 3.946 18.684 1.00 96.50 159 SER A N 1
ATOM 1240 C CA . SER A 1 159 ? -7.913 3.521 17.938 1.00 96.50 159 SER A CA 1
ATOM 1241 C C . SER A 1 159 ? -8.853 2.670 18.795 1.00 96.50 159 SER A C 1
ATOM 1243 O O . SER A 1 159 ? -10.042 2.975 18.908 1.00 96.50 159 SER A O 1
ATOM 1245 N N . LEU A 1 160 ? -8.328 1.651 19.484 1.00 96.56 160 LEU A N 1
ATOM 1246 C CA . LEU A 1 160 ? -9.129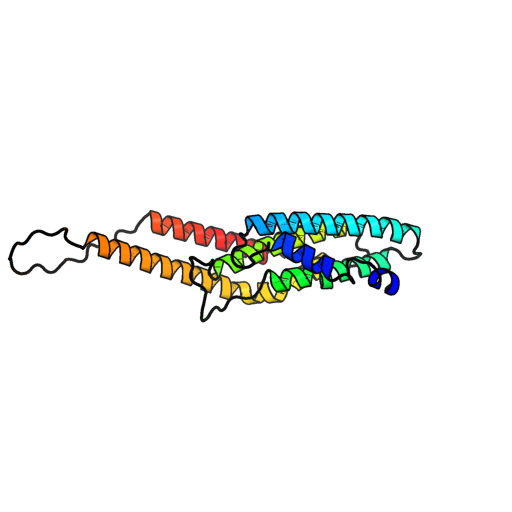 0.801 20.371 1.00 96.56 160 LEU A CA 1
ATOM 1247 C C . LEU A 1 160 ? -9.732 1.591 21.542 1.00 96.56 160 LEU A C 1
ATOM 1249 O O . LEU A 1 160 ? -10.893 1.378 21.898 1.00 96.56 160 LEU A O 1
ATOM 1253 N N . ARG A 1 161 ? -8.986 2.547 22.115 1.00 95.31 161 ARG A N 1
ATOM 1254 C CA . ARG A 1 161 ? -9.514 3.458 23.148 1.00 95.31 161 ARG A CA 1
ATOM 1255 C C . ARG A 1 161 ? -10.640 4.333 22.606 1.00 95.31 161 ARG A C 1
ATOM 1257 O O . ARG A 1 161 ? -11.654 4.479 23.285 1.00 95.31 161 ARG A O 1
ATOM 1264 N N . GLN A 1 162 ? -10.478 4.880 21.401 1.00 94.50 162 GLN A N 1
ATOM 1265 C CA . GLN A 1 162 ? -11.492 5.702 20.747 1.00 94.50 162 GLN A CA 1
ATOM 1266 C C . GLN A 1 162 ? -12.786 4.907 20.513 1.00 94.50 162 GLN A C 1
ATOM 1268 O O . GLN A 1 162 ? -13.867 5.376 20.870 1.00 94.50 162 GLN A O 1
ATOM 1273 N N . LEU A 1 163 ? -12.677 3.689 19.974 1.00 94.50 163 LEU A N 1
ATOM 1274 C CA . LEU A 1 163 ? -13.810 2.779 19.766 1.00 94.50 163 LEU A CA 1
ATOM 1275 C C . LEU A 1 163 ? -14.522 2.447 21.082 1.00 94.50 163 LEU A C 1
ATOM 1277 O O . LEU A 1 163 ? -15.749 2.494 21.165 1.00 94.50 163 LEU A O 1
ATOM 1281 N N . TYR A 1 164 ? -13.750 2.166 22.133 1.00 93.06 164 TYR A N 1
ATOM 1282 C CA . TYR A 1 164 ? -14.286 1.877 23.457 1.00 93.06 164 TYR A CA 1
ATOM 1283 C C . TYR A 1 164 ? -15.058 3.050 24.062 1.00 93.06 164 TYR A C 1
ATOM 1285 O O . TYR A 1 164 ? -16.181 2.873 24.534 1.00 93.06 164 TYR A O 1
ATOM 1293 N N . GLN A 1 165 ? -14.484 4.253 24.024 1.00 92.81 165 GLN A N 1
ATOM 1294 C CA . GLN A 1 165 ? -15.135 5.458 24.539 1.00 92.81 165 GLN A CA 1
ATOM 1295 C C . GLN A 1 165 ? -16.433 5.757 23.788 1.00 92.81 165 GLN A C 1
ATOM 1297 O O . GLN A 1 165 ? -17.465 5.949 24.433 1.00 92.81 165 GLN A O 1
ATOM 1302 N N . ALA A 1 166 ? -16.402 5.693 22.453 1.00 91.88 166 ALA A N 1
ATOM 1303 C CA . ALA A 1 166 ? -17.585 5.888 21.621 1.00 91.88 166 ALA A CA 1
ATOM 1304 C C . ALA A 1 166 ? -18.693 4.881 21.969 1.00 91.88 166 ALA A C 1
ATOM 1306 O O . ALA A 1 166 ? -19.848 5.268 22.143 1.00 91.88 166 ALA A O 1
ATOM 1307 N N . LYS A 1 167 ? -18.343 3.600 22.164 1.00 92.00 167 LYS A N 1
ATOM 1308 C CA . LYS A 1 167 ? -19.335 2.577 22.513 1.00 92.00 167 LYS A CA 1
ATOM 1309 C C . LYS A 1 167 ? -19.931 2.779 23.903 1.00 92.00 167 LYS A C 1
ATOM 1311 O O . LYS A 1 167 ? -21.125 2.573 24.103 1.00 92.00 167 LYS A O 1
ATOM 1316 N N . LEU A 1 168 ? -19.129 3.206 24.879 1.00 89.81 168 LEU A N 1
ATOM 1317 C CA . LEU A 1 168 ? -19.647 3.540 26.207 1.00 89.81 168 LEU A CA 1
ATOM 1318 C C . LEU A 1 168 ? -20.604 4.736 26.174 1.00 89.81 168 LEU A C 1
ATOM 1320 O O . LEU A 1 168 ? -21.579 4.756 26.922 1.00 89.81 168 LEU A O 1
ATOM 1324 N N . GLU A 1 169 ? -20.321 5.746 25.355 1.00 90.75 169 GLU A N 1
ATOM 1325 C CA . GLU A 1 169 ? -21.209 6.898 25.174 1.00 90.75 169 GLU A CA 1
ATOM 1326 C C . GLU A 1 169 ? -22.537 6.497 24.529 1.00 90.75 169 GLU A C 1
ATOM 1328 O O . GLU A 1 169 ? -23.589 6.899 25.026 1.00 90.75 169 GLU A O 1
ATOM 1333 N N . GLU A 1 170 ? -22.499 5.636 23.509 1.00 89.81 170 GLU A N 1
ATOM 1334 C CA . GLU A 1 170 ? -23.684 5.045 22.877 1.00 89.81 170 GLU A CA 1
ATOM 1335 C C . GLU A 1 170 ? -24.562 4.306 23.902 1.00 89.81 170 GLU A C 1
ATOM 1337 O O . GLU A 1 170 ? -25.734 4.644 24.068 1.00 89.81 170 GLU A O 1
ATOM 1342 N N . LEU A 1 171 ? -23.980 3.386 24.680 1.00 88.19 171 LEU A N 1
ATOM 1343 C CA . LEU A 1 171 ? -24.707 2.609 25.695 1.00 88.19 171 LEU A CA 1
ATOM 1344 C C . LEU A 1 171 ? -25.306 3.487 26.808 1.00 88.19 171 LEU A C 1
ATOM 1346 O O . LEU A 1 171 ? -26.404 3.218 27.311 1.00 88.19 171 LEU A O 1
ATOM 1350 N N . ARG A 1 172 ? -24.607 4.560 27.210 1.00 87.62 172 ARG A N 1
ATOM 1351 C CA . ARG A 1 172 ? -25.147 5.538 28.171 1.00 87.62 172 ARG A CA 1
ATOM 1352 C C . ARG A 1 172 ? -26.330 6.303 27.582 1.00 87.62 172 ARG A C 1
ATOM 1354 O O . ARG A 1 172 ? -27.328 6.481 28.280 1.00 87.62 172 ARG A O 1
ATOM 1361 N N . ALA A 1 173 ? -26.233 6.736 26.326 1.00 87.00 173 ALA A N 1
ATOM 1362 C CA . ALA A 1 173 ? -27.313 7.440 25.643 1.00 87.00 173 ALA A CA 1
ATOM 1363 C C . ALA A 1 173 ? -28.553 6.546 25.457 1.00 87.00 173 ALA A C 1
ATOM 1365 O O . ALA A 1 173 ? -29.679 7.013 25.624 1.00 87.00 173 ALA A O 1
ATOM 1366 N N . GLU A 1 174 ? -28.368 5.256 25.168 1.00 84.19 174 GLU A N 1
ATOM 1367 C CA . GLU A 1 174 ? -29.456 4.270 25.103 1.00 84.19 174 GLU A CA 1
ATOM 1368 C C . GLU A 1 174 ? -30.146 4.084 26.460 1.00 84.19 174 GLU A C 1
ATOM 1370 O O . GLU A 1 174 ? -31.373 4.147 26.544 1.00 84.19 174 GLU A O 1
ATOM 1375 N N . SER A 1 175 ? -29.371 3.951 27.540 1.00 79.75 175 SER A N 1
ATOM 1376 C CA . SER A 1 175 ? -29.905 3.792 28.903 1.00 79.75 175 SER A CA 1
ATOM 1377 C C . SER A 1 175 ? -30.724 5.008 29.366 1.00 79.75 175 SER A C 1
ATOM 1379 O O . SER A 1 175 ? -31.741 4.867 30.050 1.00 79.75 175 SER A O 1
ATOM 1381 N N . GLN A 1 176 ? -30.309 6.217 28.971 1.00 75.94 176 GLN A N 1
ATOM 1382 C CA . GLN A 1 176 ? -31.037 7.455 29.269 1.00 75.94 176 GLN A CA 1
ATOM 1383 C C . GLN A 1 176 ? -32.356 7.556 28.489 1.00 75.94 176 GLN A C 1
ATOM 1385 O O . GLN A 1 176 ? -33.364 7.950 29.070 1.00 75.94 176 GLN A O 1
ATOM 1390 N N . LYS A 1 177 ? -32.390 7.129 27.218 1.00 69.00 177 LYS A N 1
ATOM 1391 C CA . LYS A 1 177 ? -33.615 7.112 26.393 1.00 69.00 177 LYS A CA 1
ATOM 1392 C C . LYS A 1 177 ? -34.677 6.141 26.911 1.00 69.00 177 LYS A C 1
ATOM 1394 O O . LYS A 1 177 ? -35.861 6.445 26.836 1.00 69.00 177 LYS A O 1
ATOM 1399 N N . VAL A 1 178 ? -34.269 4.996 27.461 1.00 63.09 178 VAL A N 1
ATOM 1400 C CA . VAL A 1 178 ? -35.190 4.027 28.092 1.00 63.09 178 VAL A CA 1
ATOM 1401 C C . VAL A 1 178 ? -35.830 4.595 29.370 1.00 63.09 178 VAL A C 1
ATOM 1403 O O . VAL A 1 178 ? -36.905 4.158 29.772 1.00 63.09 178 VAL A O 1
ATOM 1406 N N . SER A 1 179 ? -35.197 5.594 29.991 1.00 57.97 179 SER A N 1
ATOM 1407 C CA . SER A 1 179 ? -35.630 6.182 31.261 1.00 57.97 179 SER A CA 1
ATOM 1408 C C . SER A 1 179 ? -36.537 7.414 31.115 1.00 57.97 179 SER A C 1
ATOM 1410 O O . SER A 1 179 ? -37.012 7.912 32.135 1.00 57.97 179 SER A O 1
ATOM 1412 N N . GLU A 1 180 ? -36.800 7.923 29.902 1.00 47.88 180 GLU A N 1
ATOM 1413 C CA . GLU A 1 180 ? -37.747 9.032 29.711 1.00 47.88 180 GLU A CA 1
ATOM 1414 C C . GLU A 1 180 ? -39.201 8.526 29.788 1.00 47.88 180 GLU A C 1
ATOM 1416 O O . GLU A 1 180 ? -39.643 7.762 28.924 1.00 47.88 180 GLU A O 1
ATOM 1421 N N . PRO A 1 181 ? -39.988 8.930 30.805 1.00 50.69 181 PRO A N 1
ATOM 1422 C CA . PRO A 1 181 ? -41.369 8.500 30.915 1.00 50.69 181 PRO A CA 1
ATOM 1423 C C . PRO A 1 181 ? -42.209 9.221 29.858 1.00 50.69 181 PRO A C 1
ATOM 1425 O O . PRO A 1 181 ? -42.381 10.441 29.899 1.00 50.69 181 PRO A O 1
ATOM 1428 N N . SER A 1 182 ? -42.781 8.448 28.930 1.00 48.94 182 SER A N 1
ATOM 1429 C CA . SER A 1 182 ? -43.900 8.901 28.102 1.00 48.94 182 SER A CA 1
ATOM 1430 C C . SER A 1 182 ? -44.996 9.421 29.034 1.00 48.94 182 SER A C 1
ATOM 1432 O O . SER A 1 182 ? -45.461 8.710 29.926 1.00 48.94 182 SER A O 1
ATOM 1434 N N . GLY A 1 183 ? -45.310 10.708 28.906 1.00 52.41 183 GLY A N 1
ATOM 1435 C CA . GLY A 1 183 ? -46.030 11.451 29.927 1.00 52.41 183 GLY A CA 1
ATOM 1436 C C . GLY A 1 183 ? -47.381 10.845 30.300 1.00 52.41 183 GLY A C 1
ATOM 1437 O O . GLY A 1 183 ? -48.230 10.588 29.450 1.00 52.41 183 GLY A O 1
ATOM 1438 N N . THR A 1 184 ? -47.645 10.742 31.600 1.00 45.84 184 THR A N 1
ATOM 1439 C CA . THR A 1 184 ? -48.956 11.116 32.138 1.00 45.84 184 THR A CA 1
ATOM 1440 C C . THR A 1 184 ? -48.831 11.545 33.598 1.00 45.84 184 THR A C 1
ATOM 1442 O O . THR A 1 184 ? -48.142 10.940 34.412 1.00 45.84 184 THR A O 1
ATOM 1445 N N . ILE A 1 185 ? -49.473 12.672 33.881 1.00 50.94 185 ILE A N 1
ATOM 1446 C CA . ILE A 1 185 ? -49.492 13.428 35.131 1.00 50.94 185 ILE A CA 1
ATOM 1447 C C . ILE A 1 185 ? -49.999 12.554 36.289 1.00 50.94 185 ILE A C 1
ATOM 1449 O O . ILE A 1 185 ? -51.116 12.047 36.235 1.00 50.94 185 ILE A O 1
ATOM 1453 N N . GLY A 1 186 ? -49.221 12.437 37.371 1.00 43.75 186 GLY A N 1
ATOM 1454 C CA . GLY A 1 186 ? -49.642 11.711 38.572 1.00 43.75 186 GLY A CA 1
ATOM 1455 C C . GLY A 1 186 ? -48.676 11.867 39.746 1.00 43.75 186 GLY A C 1
ATOM 1456 O O . GLY A 1 186 ? -47.628 11.241 39.806 1.00 43.75 186 GLY A O 1
ATOM 1457 N N . ARG A 1 187 ? -49.043 12.731 40.690 1.00 56.59 187 ARG A N 1
ATOM 1458 C CA . ARG A 1 187 ? -48.343 13.067 41.939 1.00 56.59 187 ARG A CA 1
ATOM 1459 C C . ARG A 1 187 ? -48.208 11.856 42.881 1.00 56.59 187 ARG A C 1
ATOM 1461 O O . ARG A 1 187 ? -49.209 11.459 43.463 1.00 56.59 187 ARG A O 1
ATOM 1468 N N . SER A 1 188 ? -46.989 11.391 43.176 1.00 45.12 188 SER A N 1
ATOM 1469 C CA . SER A 1 188 ? -46.692 10.674 44.435 1.00 45.12 188 SER A CA 1
ATOM 1470 C C . SER A 1 188 ? -45.195 10.568 44.754 1.00 45.12 188 SER A C 1
ATOM 1472 O O . SER A 1 188 ? -44.349 10.449 43.877 1.00 45.12 188 SER A O 1
ATOM 1474 N N . LYS A 1 189 ? -44.915 10.654 46.059 1.00 51.75 189 LYS A N 1
ATOM 1475 C CA . LYS A 1 189 ? -43.623 10.681 46.755 1.00 51.75 189 LYS A CA 1
ATOM 1476 C C . LYS A 1 189 ? -42.701 9.496 46.437 1.00 51.75 189 LYS A C 1
ATOM 1478 O O . LYS A 1 189 ? -43.146 8.360 46.468 1.00 51.75 189 LYS A O 1
ATOM 1483 N N . GLY A 1 190 ? -41.406 9.811 46.347 1.00 51.09 190 GLY A N 1
ATOM 1484 C CA . GLY A 1 190 ? -40.296 9.034 46.908 1.00 51.09 190 GLY A CA 1
ATOM 1485 C C . GLY A 1 190 ? -40.166 7.578 46.466 1.00 51.09 190 GLY A C 1
ATOM 1486 O O . GLY A 1 190 ? -40.629 6.684 47.162 1.00 51.09 190 GLY A O 1
ATOM 1487 N N . ALA A 1 191 ? -39.404 7.346 45.402 1.00 40.06 191 ALA A N 1
ATOM 1488 C CA . ALA A 1 191 ? -38.692 6.092 45.208 1.00 40.06 191 ALA A CA 1
ATOM 1489 C C . ALA A 1 191 ? -37.335 6.421 44.586 1.00 40.06 191 ALA A C 1
ATOM 1491 O O . ALA A 1 191 ? -37.253 6.991 43.500 1.00 40.06 191 ALA A O 1
ATOM 1492 N N . SER A 1 192 ? -36.268 6.121 45.322 1.00 47.78 192 SER A N 1
ATOM 1493 C CA . SER A 1 192 ? -34.910 6.058 44.795 1.00 47.78 192 SER A CA 1
ATOM 1494 C C . SER A 1 192 ? -34.912 5.133 43.584 1.00 47.78 192 SER A C 1
ATOM 1496 O O . SER A 1 192 ? -35.216 3.948 43.722 1.00 47.78 192 SER A O 1
ATOM 1498 N N . VAL A 1 193 ? -34.610 5.694 42.413 1.00 47.38 193 VAL A N 1
ATOM 1499 C CA . VAL A 1 193 ? -34.403 4.948 41.172 1.00 47.38 193 VAL A CA 1
ATOM 1500 C C . VAL A 1 193 ? -33.245 3.993 41.436 1.00 47.38 193 VAL A C 1
ATOM 1502 O O . VAL A 1 193 ? -32.091 4.410 41.510 1.00 47.38 193 VAL A O 1
ATOM 1505 N N . ALA A 1 194 ? -33.558 2.723 41.687 1.00 45.41 194 ALA A N 1
ATOM 1506 C CA . ALA A 1 194 ? -32.552 1.682 41.728 1.00 45.41 194 ALA A CA 1
ATOM 1507 C C . ALA A 1 194 ? -31.910 1.657 40.340 1.00 45.41 194 ALA A C 1
ATOM 1509 O O . ALA A 1 194 ? -32.599 1.415 39.350 1.00 45.41 194 ALA A O 1
ATOM 1510 N N . SER A 1 195 ? -30.614 1.966 40.261 1.00 47.16 195 SER A N 1
ATOM 1511 C CA . SER A 1 195 ? -29.847 1.757 39.041 1.00 47.16 195 SER A CA 1
ATOM 1512 C C . SER A 1 195 ? -29.983 0.281 38.684 1.00 47.16 195 SER A C 1
ATOM 1514 O O . SER A 1 195 ? -29.508 -0.574 39.437 1.00 47.16 195 SER A O 1
ATOM 1516 N N . SER A 1 196 ? -30.664 -0.028 37.584 1.00 51.25 196 SER A N 1
ATOM 1517 C CA . SER A 1 196 ? -30.642 -1.374 37.024 1.00 51.25 196 SER A CA 1
ATOM 1518 C C . SER A 1 196 ? -29.176 -1.799 36.876 1.00 51.25 196 SER A C 1
ATOM 1520 O O . SER A 1 196 ? -28.363 -0.980 36.428 1.00 51.25 196 SER A O 1
ATOM 1522 N N . PRO A 1 197 ? -28.798 -3.021 37.293 1.00 50.75 197 PRO A N 1
ATOM 1523 C CA . PRO A 1 197 ? -27.437 -3.496 37.086 1.00 50.75 197 PRO A CA 1
ATOM 1524 C C . PRO A 1 197 ? -27.132 -3.400 35.590 1.00 50.75 197 PRO A C 1
ATOM 1526 O O . PRO A 1 197 ? -28.012 -3.686 34.780 1.00 50.75 197 PRO A O 1
ATOM 1529 N N . LEU A 1 198 ? -25.926 -2.946 35.225 1.00 56.81 198 LEU A N 1
ATOM 1530 C CA . LEU A 1 198 ? -25.472 -2.976 33.834 1.00 56.81 198 LEU A CA 1
ATOM 1531 C C . LEU A 1 198 ? -25.579 -4.423 33.340 1.00 56.81 198 LEU A C 1
ATOM 1533 O O . LEU A 1 198 ? -24.704 -5.243 33.622 1.00 56.81 198 LEU A O 1
ATOM 1537 N N . GLU A 1 199 ? -26.656 -4.753 32.635 1.00 62.16 199 GLU A N 1
ATOM 1538 C CA . GLU A 1 199 ? -26.728 -5.999 31.895 1.00 62.16 199 GLU A CA 1
ATOM 1539 C C . GLU A 1 199 ? -25.655 -5.935 30.811 1.00 62.16 199 GLU A C 1
ATOM 1541 O O . GLU A 1 199 ? -25.568 -4.984 30.030 1.00 62.16 199 GLU A O 1
ATOM 1546 N N . ILE A 1 200 ? -24.771 -6.929 30.815 1.00 69.62 200 ILE A N 1
ATOM 1547 C CA . ILE A 1 200 ? -23.701 -7.043 29.833 1.00 69.62 200 ILE A CA 1
ATOM 1548 C C . ILE A 1 200 ? -24.363 -7.259 28.469 1.00 69.62 200 ILE A C 1
ATOM 1550 O O . ILE A 1 200 ? -24.889 -8.334 28.185 1.00 69.62 200 ILE A O 1
ATOM 1554 N N . SER A 1 201 ? -24.344 -6.228 27.624 1.00 84.25 201 SER A N 1
ATOM 1555 C CA . SER A 1 201 ? -24.895 -6.306 26.272 1.00 84.25 201 SER A CA 1
ATOM 1556 C C . SER A 1 201 ? -24.041 -7.237 25.411 1.00 84.25 201 SER A C 1
ATOM 1558 O O . SER A 1 201 ? -22.892 -6.929 25.087 1.00 84.25 201 SER A O 1
ATOM 1560 N N . VAL A 1 202 ? -24.619 -8.370 2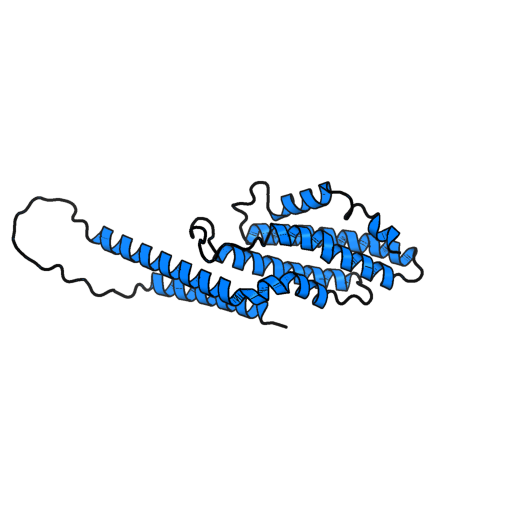4.999 1.00 87.81 202 VAL A N 1
ATOM 1561 C CA . VAL A 1 202 ? -23.982 -9.331 24.079 1.00 87.81 202 VAL A CA 1
ATOM 1562 C C . VAL A 1 202 ? -23.560 -8.647 22.775 1.00 87.81 202 VAL A C 1
ATOM 1564 O O . VAL A 1 202 ? -22.488 -8.939 22.247 1.00 87.81 202 VAL A O 1
ATOM 1567 N N . ALA A 1 203 ? -24.360 -7.697 22.280 1.00 88.06 203 ALA A N 1
ATOM 1568 C CA . ALA A 1 203 ? -24.043 -6.933 21.077 1.00 88.06 203 ALA A CA 1
ATOM 1569 C C . ALA A 1 203 ? -22.776 -6.082 21.261 1.00 88.06 203 ALA A C 1
ATOM 1571 O O . ALA A 1 203 ? -21.879 -6.130 20.421 1.00 88.06 203 ALA A O 1
ATOM 1572 N N . ALA A 1 204 ? -22.654 -5.378 22.393 1.00 88.12 204 ALA A N 1
ATOM 1573 C CA . ALA A 1 204 ? -21.465 -4.584 22.695 1.00 88.12 204 ALA A CA 1
ATOM 1574 C C . ALA A 1 204 ? -20.209 -5.461 22.824 1.00 88.12 204 ALA A C 1
ATOM 1576 O O . ALA A 1 204 ? -19.173 -5.145 22.245 1.00 88.12 204 ALA A O 1
ATOM 1577 N N . VAL A 1 205 ? -20.310 -6.598 23.523 1.00 91.06 205 VAL A N 1
ATOM 1578 C CA . VAL A 1 205 ? -19.199 -7.560 23.639 1.00 91.06 205 VAL A CA 1
ATOM 1579 C C . VAL A 1 205 ? -18.784 -8.094 22.267 1.00 91.06 205 VAL A C 1
ATOM 1581 O O . VAL A 1 205 ? -17.592 -8.166 21.977 1.00 91.06 205 VAL A O 1
ATOM 1584 N N . THR A 1 206 ? -19.747 -8.415 21.404 1.00 93.38 206 THR A N 1
ATOM 1585 C CA . THR A 1 206 ? -19.477 -8.915 20.047 1.00 93.38 206 THR A CA 1
ATOM 1586 C C . THR A 1 206 ? -18.723 -7.883 19.204 1.00 93.38 206 THR A C 1
ATOM 1588 O O . THR A 1 206 ? -17.775 -8.232 18.503 1.00 93.38 206 THR A O 1
ATOM 1591 N N . GLU A 1 207 ? -19.088 -6.602 19.296 1.00 92.44 207 GLU A N 1
ATOM 1592 C CA . GLU A 1 207 ? -18.356 -5.531 18.612 1.00 92.44 207 GLU A CA 1
ATOM 1593 C C . GLU A 1 207 ? -16.923 -5.381 19.127 1.00 92.44 207 GLU A C 1
ATOM 1595 O O . GLU A 1 207 ? -16.001 -5.286 18.316 1.00 92.44 207 GLU A O 1
ATOM 1600 N N . PHE A 1 208 ? -16.720 -5.432 20.449 1.00 93.25 208 PHE A N 1
ATOM 1601 C CA . PHE A 1 208 ? -15.380 -5.386 21.036 1.00 93.25 208 PHE A CA 1
ATOM 1602 C C . PHE A 1 208 ? -14.506 -6.545 20.565 1.00 93.25 208 PHE A C 1
ATOM 1604 O O . PHE A 1 208 ? -13.350 -6.320 20.205 1.00 93.25 208 PHE A O 1
ATOM 1611 N N . VAL A 1 209 ? -15.043 -7.768 20.539 1.00 95.62 209 VAL A N 1
ATOM 1612 C CA . VAL A 1 209 ? -14.319 -8.940 20.025 1.00 95.62 209 VAL A CA 1
ATOM 1613 C C . VAL A 1 209 ? -13.922 -8.709 18.570 1.00 95.62 209 VAL A C 1
ATOM 1615 O O . VAL A 1 209 ? -12.741 -8.802 18.250 1.00 95.62 209 VAL A O 1
ATOM 1618 N N . ARG A 1 210 ? -14.865 -8.288 17.719 1.00 95.94 210 ARG A N 1
ATOM 1619 C CA . ARG A 1 210 ? -14.595 -8.022 16.301 1.00 95.94 210 ARG A CA 1
ATOM 1620 C C . ARG A 1 210 ? -13.504 -6.965 16.094 1.00 95.94 210 ARG A C 1
ATOM 1622 O O . ARG A 1 210 ? -12.654 -7.128 15.226 1.00 95.94 210 ARG A O 1
ATOM 1629 N N . TRP A 1 211 ? -13.502 -5.882 16.875 1.00 95.56 211 TRP A N 1
ATOM 1630 C CA . TRP A 1 211 ? -12.452 -4.859 16.786 1.00 95.56 211 TRP A CA 1
ATOM 1631 C C . TRP A 1 211 ? -11.077 -5.391 17.191 1.00 95.56 211 TRP A C 1
ATOM 1633 O O . TRP A 1 211 ? -10.083 -5.037 16.560 1.00 95.56 211 TRP A O 1
ATOM 1643 N N . ASN A 1 212 ? -11.016 -6.261 18.202 1.00 95.56 212 ASN A N 1
ATOM 1644 C CA . ASN A 1 212 ? -9.767 -6.896 18.616 1.00 95.56 212 ASN A CA 1
ATOM 1645 C C . ASN A 1 212 ? -9.274 -7.918 17.585 1.00 95.56 212 ASN A C 1
ATOM 1647 O O . ASN A 1 212 ? -8.084 -7.945 17.297 1.00 95.56 212 ASN A O 1
ATOM 1651 N N . GLU A 1 213 ? -10.157 -8.715 16.981 1.00 96.88 213 GLU A N 1
ATOM 1652 C CA . GLU A 1 213 ? -9.791 -9.631 15.888 1.00 96.88 213 GLU A CA 1
ATOM 1653 C C . GLU A 1 213 ? -9.195 -8.872 14.695 1.00 96.88 213 GLU A C 1
ATOM 1655 O O . GLU A 1 213 ? -8.173 -9.269 14.126 1.00 96.88 213 GLU A O 1
ATOM 1660 N N . GLU A 1 214 ? -9.794 -7.734 14.347 1.00 95.88 214 GLU A N 1
ATOM 1661 C CA . GLU A 1 214 ? -9.296 -6.866 13.284 1.00 95.88 214 GLU A CA 1
ATOM 1662 C C . GLU A 1 214 ? -7.921 -6.264 13.630 1.00 95.88 214 GLU A C 1
ATOM 1664 O O . GLU A 1 214 ? -7.024 -6.233 12.786 1.00 95.88 214 GLU A O 1
ATOM 1669 N N . ALA A 1 215 ? -7.734 -5.828 14.879 1.00 96.25 215 ALA A N 1
ATOM 1670 C CA . ALA A 1 215 ? -6.459 -5.320 15.387 1.00 96.25 215 ALA A CA 1
ATOM 1671 C C . ALA A 1 215 ? -5.367 -6.398 15.400 1.00 96.25 215 ALA A C 1
ATOM 1673 O O . ALA A 1 215 ? -4.231 -6.135 15.012 1.00 96.25 215 ALA A O 1
ATOM 1674 N N . ILE A 1 216 ? -5.707 -7.630 15.792 1.00 95.81 216 ILE A N 1
ATOM 1675 C CA . ILE A 1 216 ? -4.788 -8.773 15.754 1.00 95.81 216 ILE A CA 1
ATOM 1676 C C . ILE A 1 216 ? -4.376 -9.060 14.313 1.00 95.81 216 ILE A C 1
ATOM 1678 O O . ILE A 1 216 ? -3.188 -9.218 14.057 1.00 95.81 216 ILE A O 1
ATOM 1682 N N . THR A 1 217 ? -5.322 -9.050 13.371 1.00 95.75 217 THR A N 1
ATOM 1683 C CA . THR A 1 217 ? -5.034 -9.263 11.943 1.00 95.75 217 THR A CA 1
ATOM 1684 C C . THR A 1 217 ? -4.017 -8.239 11.423 1.00 95.75 217 THR A C 1
ATOM 1686 O O . THR A 1 217 ? -3.009 -8.610 10.818 1.00 95.75 217 THR A O 1
ATOM 1689 N N . ARG A 1 218 ? -4.212 -6.948 11.729 1.00 95.75 218 ARG A N 1
ATOM 1690 C CA . ARG A 1 218 ? -3.233 -5.900 11.388 1.00 95.75 218 ARG A CA 1
ATOM 1691 C C . ARG A 1 218 ? -1.896 -6.095 12.099 1.00 95.75 218 ARG A C 1
ATOM 1693 O O . ARG A 1 218 ? -0.846 -5.966 11.481 1.00 95.75 218 ARG A O 1
ATOM 1700 N N . CYS A 1 219 ? -1.923 -6.451 13.378 1.00 94.44 219 CYS A N 1
ATOM 1701 C CA . CYS A 1 219 ? -0.712 -6.672 14.159 1.00 94.44 219 CYS A CA 1
ATOM 1702 C C . CYS A 1 219 ? 0.123 -7.806 13.559 1.00 94.44 219 CYS A C 1
ATOM 1704 O O . CYS A 1 219 ? 1.328 -7.650 13.376 1.00 94.44 219 CYS A O 1
ATOM 1706 N N . THR A 1 220 ? -0.514 -8.915 13.175 1.00 94.19 220 THR A N 1
ATOM 1707 C CA . THR A 1 220 ? 0.168 -10.032 12.515 1.00 94.19 220 THR A CA 1
ATOM 1708 C C . THR A 1 220 ? 0.778 -9.625 11.178 1.00 94.19 220 THR A C 1
ATOM 1710 O O . THR A 1 220 ? 1.910 -10.012 10.906 1.00 94.19 220 THR A O 1
ATOM 1713 N N . LEU A 1 221 ? 0.082 -8.789 10.398 1.00 93.94 221 LEU A N 1
ATOM 1714 C CA . LEU A 1 221 ? 0.568 -8.278 9.115 1.00 93.94 221 LEU A CA 1
ATOM 1715 C C . LEU A 1 221 ? 1.839 -7.427 9.271 1.00 93.94 221 LEU A C 1
ATOM 1717 O O . LEU A 1 221 ? 2.765 -7.554 8.477 1.00 93.94 221 LEU A O 1
ATOM 1721 N N . PHE A 1 222 ? 1.907 -6.568 10.291 1.00 90.50 222 PHE A N 1
ATOM 1722 C CA . PHE A 1 222 ? 3.082 -5.715 10.510 1.00 90.50 222 PHE A CA 1
ATOM 1723 C C . PHE A 1 222 ? 4.205 -6.402 11.294 1.00 90.50 222 PHE A C 1
ATOM 1725 O O . PHE A 1 222 ? 5.350 -5.956 11.229 1.00 90.50 222 PHE A O 1
ATOM 1732 N N . SER A 1 223 ? 3.897 -7.482 12.013 1.00 83.25 223 SER A N 1
ATOM 1733 C CA . SER A 1 223 ? 4.879 -8.250 12.788 1.00 83.25 223 SER A CA 1
ATOM 1734 C C . SER A 1 223 ? 5.616 -9.302 11.957 1.00 83.25 223 SER A C 1
ATOM 1736 O O . SER A 1 223 ? 6.662 -9.783 12.390 1.00 83.25 223 SER A O 1
ATOM 1738 N N . SER A 1 224 ? 5.081 -9.701 10.799 1.00 62.00 224 SER A N 1
ATOM 1739 C CA . SER A 1 224 ? 5.772 -10.624 9.898 1.00 62.00 224 SER A CA 1
ATOM 1740 C C . SER A 1 224 ? 6.964 -9.932 9.231 1.00 62.00 224 SER A C 1
ATOM 1742 O O . SER A 1 224 ? 6.777 -8.954 8.506 1.00 62.00 224 SER A O 1
ATOM 1744 N N . LEU A 1 225 ? 8.158 -10.453 9.531 1.00 45.88 225 LEU A N 1
ATOM 1745 C CA . LEU A 1 225 ? 9.451 -10.175 8.895 1.00 45.88 225 LEU A CA 1
ATOM 1746 C C . LEU A 1 225 ? 9.568 -10.892 7.546 1.00 45.88 225 LEU A C 1
ATOM 1748 O O . LEU A 1 225 ? 9.194 -12.089 7.497 1.00 45.88 225 LEU A O 1
#

pLDDT: mean 87.73, std 14.57, range [40.06, 98.44]

Mean predicted aligned error: 7.76 Å

Foldseek 3Di:
DLVVLCPDCCQVPVVNLVVLLCQQCNPDNQDRALVSNLVSLLVVLVVVLVVLLVVLVVLVVPDPCSLVVLQSNLLCCCVGNLLSNCCSQQPQADLVDWDAVVSVTLVRNLSSLLSSLVSQVVSLVSSVVSHRRPHPSVVSSLVSCVVVLVCVVVSLVSVLVNVVVVLVVVVVVVVVVVPDDPDDDDDDDDDDPDPDPPDDDPVSVVVSVVSVVVSVVSVVSSPDD

Sequence (225 aa):
MQHYVATRPMFIDVEVMNSDNKLVLGDQSSQASPNYVARGLSKLYKEITDTVRKEAATIMAVFPSPNDVMSILVQRVLEQRVTSLLDKLLEKPSIAHPRPLGEGGILLYLRMLAVAYEKTQELARDLRAVGCGDLDVEGLTESLFSAHKDEYPEYEQASLRQLYQAKLEELRAESQKVSEPSGTIGRSKGASVASSPLEISVAAVTEFVRWNEEAITRCTLFSSL